Protein AF-0000000070957044 (afdb_homodimer)

Solvent-accessible surface area (backbone atoms only — not comparable to full-atom values): 12808 Å² total; per-residue (Å²): 129,76,76,72,66,84,56,64,72,58,49,48,78,44,54,18,70,78,78,55,39,61,40,76,25,47,36,50,35,36,60,48,97,49,34,91,84,51,71,51,82,47,54,27,35,27,24,72,36,73,90,43,71,50,76,48,40,64,36,75,55,26,31,44,18,72,80,82,55,48,41,30,36,69,46,70,83,35,24,46,80,70,88,42,42,26,34,49,73,58,38,61,75,46,37,86,80,46,58,67,72,54,38,51,53,53,54,57,42,62,61,75,101,130,74,79,70,71,82,56,64,73,58,47,50,77,45,55,19,68,77,79,54,40,60,41,74,26,48,35,48,35,37,60,49,97,49,34,90,85,52,72,51,82,47,55,26,34,27,24,72,36,74,90,43,70,51,75,49,41,65,38,74,56,27,33,45,18,71,80,83,56,49,40,31,35,68,46,70,85,36,23,47,80,69,90,40,41,25,34,50,73,58,39,62,75,45,37,86,81,45,58,68,72,55,37,51,52,53,52,57,44,62,62,76,102

Structure (mmCIF, N/CA/C/O backbone):
data_AF-0000000070957044-model_v1
#
loop_
_entity.id
_entity.type
_entity.pdbx_description
1 polymer 'Cysteine-rich DPF motif domain-containing protein 1'
#
loop_
_atom_site.group_PDB
_atom_site.id
_atom_site.type_symbol
_atom_site.label_atom_id
_atom_site.label_alt_id
_atom_site.label_comp_id
_atom_site.label_asym_id
_atom_site.label_entity_id
_atom_site.label_seq_id
_atom_site.pdbx_PDB_ins_code
_atom_site.Cartn_x
_atom_site.Cartn_y
_atom_site.Cartn_z
_atom_site.occupancy
_atom_site.B_iso_or_equiv
_atom_site.auth_seq_id
_atom_site.auth_comp_id
_atom_site.auth_asym_id
_atom_site.auth_atom_id
_atom_site.pdbx_PDB_model_num
ATOM 1 N N . MET A 1 1 ? 19.547 -25.312 -22.578 1 28.8 1 MET A N 1
ATOM 2 C CA . MET A 1 1 ? 18.469 -24.531 -21.969 1 28.8 1 MET A CA 1
ATOM 3 C C . MET A 1 1 ? 18.375 -23.141 -22.594 1 28.8 1 MET A C 1
ATOM 5 O O . MET A 1 1 ? 19.359 -22.391 -22.594 1 28.8 1 MET A O 1
ATOM 9 N N . GLU A 1 2 ? 17.703 -22.922 -23.656 1 35.41 2 GLU A N 1
ATOM 10 C CA . GLU A 1 2 ? 17.625 -21.672 -24.406 1 35.41 2 GLU A CA 1
ATOM 11 C C . GLU A 1 2 ? 17.422 -20.484 -23.453 1 35.41 2 GLU A C 1
ATOM 13 O O . GLU A 1 2 ? 16.734 -20.594 -22.438 1 35.41 2 GLU A O 1
ATOM 18 N N . PRO A 1 3 ? 18.328 -19.578 -23.266 1 39 3 PRO A N 1
ATOM 19 C CA . PRO A 1 3 ? 18.047 -18.422 -22.406 1 39 3 PRO A CA 1
ATOM 20 C C . PRO A 1 3 ? 16.609 -17.906 -22.562 1 39 3 PRO A C 1
ATOM 22 O O . PRO A 1 3 ? 16.156 -17.703 -23.703 1 39 3 PRO A O 1
ATOM 25 N N . SER A 1 4 ? 15.602 -18.469 -21.875 1 40.47 4 SER A N 1
ATOM 26 C CA . SER A 1 4 ? 14.258 -17.906 -22.047 1 40.47 4 SER A CA 1
ATOM 27 C C . SER A 1 4 ? 14.32 -16.438 -22.422 1 40.47 4 SER A C 1
ATOM 29 O O . SER A 1 4 ? 15.227 -15.719 -22 1 40.47 4 SER A O 1
ATOM 31 N N . THR A 1 5 ? 13.891 -16 -23.609 1 42.88 5 THR A N 1
ATOM 32 C CA . THR A 1 5 ? 13.711 -14.656 -24.141 1 42.88 5 THR A CA 1
ATOM 33 C C . THR A 1 5 ? 13.477 -13.656 -23.016 1 42.88 5 THR A C 1
ATOM 35 O O . THR A 1 5 ? 12.719 -13.93 -22.078 1 42.88 5 THR A O 1
ATOM 38 N N . PRO A 1 6 ? 14.445 -12.812 -22.609 1 46.06 6 PRO A N 1
ATOM 39 C CA . PRO A 1 6 ? 14.062 -11.742 -21.672 1 46.06 6 PRO A CA 1
ATOM 40 C C . PRO A 1 6 ? 12.578 -11.391 -21.766 1 46.06 6 PRO A C 1
ATOM 42 O O . PRO A 1 6 ? 12.055 -11.148 -22.859 1 46.06 6 PRO A O 1
ATOM 45 N N . SER A 1 7 ? 11.648 -12.219 -21.328 1 47.31 7 SER A N 1
ATOM 46 C CA . SER A 1 7 ? 10.211 -12 -21.438 1 47.31 7 SER A CA 1
ATOM 47 C C . SER A 1 7 ? 9.898 -10.523 -21.672 1 47.31 7 SER A C 1
ATOM 49 O O . SER A 1 7 ? 10.742 -9.656 -21.438 1 47.31 7 SER A O 1
ATOM 51 N N . ASP A 1 8 ? 8.508 -10.164 -22.109 1 49.12 8 ASP A N 1
ATOM 52 C CA . ASP A 1 8 ? 7.77 -9.008 -22.609 1 49.12 8 ASP A CA 1
ATOM 53 C C . ASP A 1 8 ? 8.008 -7.777 -21.75 1 49.12 8 ASP A C 1
ATOM 55 O O . ASP A 1 8 ? 7.547 -7.715 -20.609 1 49.12 8 ASP A O 1
ATOM 59 N N . ASP A 1 9 ? 9.227 -7.203 -21.719 1 56.56 9 ASP A N 1
ATOM 60 C CA . ASP A 1 9 ? 9.562 -5.855 -21.281 1 56.56 9 ASP A CA 1
ATOM 61 C C . ASP A 1 9 ? 8.375 -4.91 -21.453 1 56.56 9 ASP A C 1
ATOM 63 O O . ASP A 1 9 ? 8.5 -3.699 -21.266 1 56.56 9 ASP A O 1
ATOM 67 N N . SER A 1 10 ? 7.34 -5.32 -22.172 1 68.44 10 SER A N 1
ATOM 68 C CA . SER A 1 10 ? 6.316 -4.309 -22.422 1 68.44 10 SER A CA 1
ATOM 69 C C . SER A 1 10 ? 5.219 -4.355 -21.359 1 68.44 10 SER A C 1
ATOM 71 O O . SER A 1 10 ? 4.746 -5.43 -21 1 68.44 10 SER A O 1
ATOM 73 N N . GLY A 1 11 ? 5.242 -3.391 -20.406 1 85.94 11 GLY A N 1
ATOM 74 C CA . GLY A 1 11 ? 4.133 -3.213 -19.484 1 85.94 11 GLY A CA 1
ATOM 75 C C . GLY A 1 11 ? 2.832 -3.797 -20 1 85.94 11 GLY A C 1
ATOM 76 O O . GLY A 1 11 ? 2.791 -4.375 -21.078 1 85.94 11 GLY A O 1
ATOM 77 N N . GLY A 1 12 ? 1.968 -4.234 -19.203 1 94.69 12 GLY A N 1
ATOM 78 C CA . GLY A 1 12 ? 0.636 -4.719 -19.531 1 94.69 12 GLY A CA 1
ATOM 79 C C . GLY A 1 12 ? -0.341 -4.594 -18.375 1 94.69 12 GLY A C 1
ATOM 80 O O . GLY A 1 12 ? -0.166 -3.746 -17.5 1 94.69 12 GLY A O 1
ATOM 81 N N . THR A 1 13 ? -1.481 -5.324 -18.625 1 97.44 13 THR A N 1
ATOM 82 C CA . THR A 1 13 ? -2.518 -5.309 -17.594 1 97.44 13 THR A CA 1
ATOM 83 C C . THR A 1 13 ? -2.504 -6.609 -16.797 1 97.44 13 THR A C 1
ATOM 85 O O . THR A 1 13 ? -2.473 -7.699 -17.375 1 97.44 13 THR A O 1
ATOM 88 N N . PHE A 1 14 ? -2.332 -6.5 -15.5 1 97.81 14 PHE A N 1
ATOM 89 C CA . PHE A 1 14 ? -2.463 -7.605 -14.555 1 97.81 14 PHE A CA 1
ATOM 90 C C . PHE A 1 14 ? -3.908 -7.75 -14.094 1 97.81 14 PHE A C 1
ATOM 92 O O . PHE A 1 14 ? -4.52 -6.785 -13.633 1 97.81 14 PHE A O 1
ATOM 99 N N . THR A 1 15 ? -4.492 -8.969 -14.219 1 98.69 15 THR A N 1
ATOM 100 C CA . THR A 1 15 ? -5.836 -9.242 -13.719 1 98.69 15 THR A CA 1
ATOM 101 C C . THR A 1 15 ? -5.867 -10.539 -12.922 1 98.69 15 THR A C 1
ATOM 103 O O . THR A 1 15 ? -5.527 -11.609 -13.445 1 98.69 15 THR A O 1
ATOM 106 N N . CYS A 1 16 ? -6.238 -10.461 -11.703 1 98.75 16 CYS A N 1
ATOM 107 C CA . CYS A 1 16 ? -6.34 -11.641 -10.852 1 98.75 16 CYS A CA 1
ATOM 108 C C . CYS A 1 16 ? -7.523 -12.508 -11.258 1 98.75 16 CYS A C 1
ATOM 110 O O . CYS A 1 16 ? -8.656 -12.031 -11.328 1 98.75 16 CYS A O 1
ATOM 112 N N . TYR A 1 17 ? -7.273 -13.711 -11.359 1 98.5 17 TYR A N 1
ATOM 113 C CA . TYR A 1 17 ? -8.289 -14.664 -11.797 1 98.5 17 TYR A CA 1
ATOM 114 C C . TYR A 1 17 ? -9.367 -14.844 -10.734 1 98.5 17 TYR A C 1
ATOM 116 O O . TYR A 1 17 ? -10.531 -15.062 -11.062 1 98.5 17 TYR A O 1
ATOM 124 N N . ARG A 1 18 ? -9.047 -14.672 -9.523 1 97.12 18 ARG A N 1
ATOM 125 C CA . ARG A 1 18 ? -9.969 -15.008 -8.438 1 97.12 18 ARG A CA 1
ATOM 126 C C . ARG A 1 18 ? -10.812 -13.805 -8.047 1 97.12 18 ARG A C 1
ATOM 128 O O . ARG A 1 18 ? -12.047 -13.891 -8.008 1 97.12 18 ARG A O 1
ATOM 135 N N . CYS A 1 19 ? -10.211 -12.719 -7.82 1 97.5 19 CYS A N 1
ATOM 136 C CA . CYS A 1 19 ? -10.977 -11.609 -7.27 1 97.5 19 CYS A CA 1
ATOM 137 C C . CYS A 1 19 ? -11.273 -10.57 -8.336 1 97.5 19 CYS A C 1
ATOM 139 O O . CYS A 1 19 ? -12.117 -9.688 -8.141 1 97.5 19 CYS A O 1
ATOM 141 N N . GLY A 1 20 ? -10.461 -10.57 -9.383 1 98 20 GLY A N 1
ATOM 142 C CA . GLY A 1 20 ? -10.727 -9.656 -10.484 1 98 20 GLY A CA 1
ATOM 143 C C . GLY A 1 20 ? -9.938 -8.367 -10.398 1 98 20 GLY A C 1
ATOM 144 O O . GLY A 1 20 ? -10.102 -7.469 -11.227 1 98 20 GLY A O 1
ATOM 145 N N . LEU A 1 21 ? -9.102 -8.156 -9.438 1 97.62 21 LEU A N 1
ATOM 146 C CA . LEU A 1 21 ? -8.242 -6.98 -9.375 1 97.62 21 LEU A CA 1
ATOM 147 C C . LEU A 1 21 ? -7.488 -6.789 -10.688 1 97.62 21 LEU A C 1
ATOM 149 O O . LEU A 1 21 ? -6.875 -7.727 -11.195 1 97.62 21 LEU A O 1
ATOM 153 N N . SER A 1 22 ? -7.547 -5.637 -11.219 1 97.25 22 SER A N 1
ATOM 154 C CA . SER A 1 22 ? -6.91 -5.336 -12.5 1 97.25 22 SER A CA 1
ATOM 155 C C . SER A 1 22 ? -6.086 -4.055 -12.414 1 97.25 22 SER A C 1
ATOM 157 O O . SER A 1 22 ? -6.613 -2.99 -12.094 1 97.25 22 SER A O 1
ATOM 159 N N . GLU A 1 23 ? -4.82 -4.137 -12.711 1 96.5 23 GLU A N 1
ATOM 160 C CA . GLU A 1 23 ? -3.896 -3.008 -12.633 1 96.5 23 GLU A CA 1
ATOM 161 C C . GLU A 1 23 ? -2.824 -3.098 -13.711 1 96.5 23 GLU A C 1
ATOM 163 O O . GLU A 1 23 ? -2.543 -4.18 -14.227 1 96.5 23 GLU A O 1
ATOM 168 N N . HIS A 1 24 ? -2.293 -1.93 -14.086 1 95.56 24 HIS A N 1
ATOM 169 C CA . HIS A 1 24 ? -1.148 -1.907 -14.992 1 95.56 24 HIS A CA 1
ATOM 170 C C . HIS A 1 24 ? 0.101 -2.455 -14.312 1 95.56 24 HIS A C 1
ATOM 172 O O . HIS A 1 24 ? 0.371 -2.137 -13.148 1 95.56 24 HIS A O 1
ATOM 178 N N . TYR A 1 25 ? 0.848 -3.266 -14.984 1 96.06 25 TYR A N 1
ATOM 179 C CA . TYR A 1 25 ? 2.178 -3.643 -14.516 1 96.06 25 TYR A CA 1
ATOM 180 C C . TYR A 1 25 ? 3.25 -3.152 -15.484 1 96.06 25 TYR A C 1
ATOM 182 O O . TYR A 1 25 ? 2.988 -2.977 -16.672 1 96.06 25 TYR A O 1
ATOM 190 N N . ASP A 1 26 ? 4.414 -2.904 -14.984 1 93.5 26 ASP A N 1
ATOM 191 C CA . ASP A 1 26 ? 5.527 -2.404 -15.781 1 93.5 26 ASP A CA 1
ATOM 192 C C . ASP A 1 26 ? 6.289 -3.553 -16.438 1 93.5 26 ASP A C 1
ATOM 194 O O . ASP A 1 26 ? 6.699 -3.449 -17.594 1 93.5 26 ASP A O 1
ATOM 198 N N . PHE A 1 27 ? 6.469 -4.629 -15.641 1 92.25 27 PHE A N 1
ATOM 19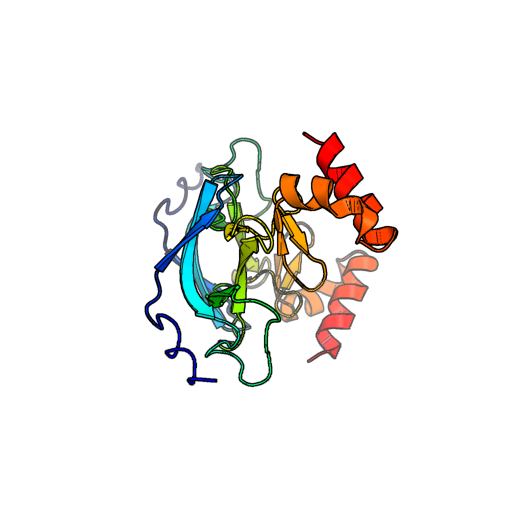9 C CA . PHE A 1 27 ? 7.336 -5.719 -16.078 1 92.25 27 PHE A CA 1
ATOM 200 C C . PHE A 1 27 ? 6.855 -7.051 -15.523 1 92.25 27 PHE A C 1
ATOM 202 O O . PHE A 1 27 ? 6.344 -7.117 -14.406 1 92.25 27 PHE A O 1
ATOM 209 N N . LYS A 1 28 ? 7.027 -8.047 -16.359 1 94.5 28 LYS A N 1
ATOM 210 C CA . LYS A 1 28 ? 6.797 -9.414 -15.898 1 94.5 28 LYS A CA 1
ATOM 211 C C . LYS A 1 28 ? 8.078 -10.234 -15.953 1 94.5 28 LYS A C 1
ATOM 213 O O . LYS A 1 28 ? 8.641 -10.445 -17.031 1 94.5 28 LYS A O 1
ATOM 218 N N . GLY A 1 29 ? 8.57 -10.672 -14.836 1 92.44 29 GLY A N 1
ATOM 219 C CA . GLY A 1 29 ? 9.805 -11.438 -14.812 1 92.44 29 GLY A CA 1
ATOM 220 C C . GLY A 1 29 ? 10.336 -11.68 -13.414 1 92.44 29 GLY A C 1
ATOM 221 O O . GLY A 1 29 ? 9.656 -11.383 -12.43 1 92.44 29 GLY A O 1
ATOM 222 N N . LYS A 1 30 ? 11.5 -12.289 -13.359 1 90.88 30 LYS A N 1
ATOM 223 C CA . LYS A 1 30 ? 12.133 -12.633 -12.086 1 90.88 30 LYS A CA 1
ATOM 224 C C . LYS A 1 30 ? 13.008 -11.492 -11.578 1 90.88 30 LYS A C 1
ATOM 226 O O . LYS A 1 30 ? 13.281 -11.391 -10.383 1 90.88 30 LYS A O 1
ATOM 231 N N . LYS A 1 31 ? 13.414 -10.781 -12.5 1 85.81 31 LYS A N 1
ATOM 232 C CA . LYS A 1 31 ? 14.234 -9.625 -12.172 1 85.81 31 LYS A CA 1
ATOM 233 C C . LYS A 1 31 ? 13.531 -8.32 -12.531 1 85.81 31 LYS A C 1
ATOM 235 O O . LYS A 1 31 ? 12.789 -8.258 -13.516 1 85.81 31 LYS A O 1
ATOM 240 N N . THR A 1 32 ? 13.672 -7.332 -11.617 1 81.38 32 THR A N 1
ATOM 241 C CA . THR A 1 32 ? 13.031 -6.047 -11.883 1 81.38 32 THR A CA 1
ATOM 242 C C . THR A 1 32 ? 14.055 -5.031 -12.383 1 81.38 32 THR A C 1
ATOM 244 O O . THR A 1 32 ? 15.219 -5.074 -11.992 1 81.38 32 THR A O 1
ATOM 247 N N . PRO A 1 33 ? 13.594 -4.242 -13.336 1 80.56 33 PRO A N 1
ATOM 248 C CA . PRO A 1 33 ? 14.477 -3.158 -13.773 1 80.56 33 PRO A CA 1
ATOM 249 C C . PRO A 1 33 ? 14.781 -2.162 -12.648 1 80.56 33 PRO A C 1
ATOM 251 O O . PRO A 1 33 ? 15.719 -1.367 -12.766 1 80.56 33 PRO A O 1
ATOM 254 N N . TYR A 1 34 ? 14.07 -2.244 -11.562 1 81.94 34 TYR A N 1
ATOM 255 C CA . TYR A 1 34 ? 14.172 -1.224 -10.523 1 81.94 34 TYR A CA 1
ATOM 256 C C . TYR A 1 34 ? 15.188 -1.621 -9.461 1 81.94 34 TYR A C 1
ATOM 258 O O . TYR A 1 34 ? 15.656 -0.777 -8.695 1 81.94 34 TYR A O 1
ATOM 266 N N . SER A 1 35 ? 15.414 -2.941 -9.43 1 77.12 35 SER A N 1
ATOM 267 C CA . SER A 1 35 ? 16.375 -3.422 -8.445 1 77.12 35 SER A CA 1
ATOM 268 C C . SER A 1 35 ? 17.266 -4.516 -9.031 1 77.12 35 SER A C 1
ATOM 270 O O . SER A 1 35 ? 16.766 -5.543 -9.5 1 77.12 35 SER A O 1
ATOM 272 N N . ARG A 1 36 ? 18.469 -4.371 -9.031 1 74.88 36 ARG A N 1
ATOM 273 C CA . ARG A 1 36 ? 19.422 -5.32 -9.609 1 74.88 36 ARG A CA 1
ATOM 274 C C . ARG A 1 36 ? 19.656 -6.492 -8.664 1 74.88 36 ARG A C 1
ATOM 276 O O . ARG A 1 36 ? 20.078 -7.57 -9.102 1 74.88 36 ARG A O 1
ATOM 283 N N . TRP A 1 37 ? 19.359 -6.242 -7.406 1 79.81 37 TRP A N 1
ATOM 284 C CA . TRP A 1 37 ? 19.781 -7.23 -6.418 1 79.81 37 TRP A CA 1
ATOM 285 C C . TRP A 1 37 ? 18.641 -8.203 -6.102 1 79.81 37 TRP A C 1
ATOM 287 O O . TRP A 1 37 ? 18.875 -9.242 -5.473 1 79.81 37 TRP A O 1
ATOM 297 N N . ILE A 1 38 ? 17.453 -7.875 -6.523 1 81.44 38 ILE A N 1
ATOM 298 C CA . ILE A 1 38 ? 16.312 -8.695 -6.152 1 81.44 38 ILE A CA 1
ATOM 299 C C . ILE A 1 38 ? 15.969 -9.641 -7.301 1 81.44 38 ILE A C 1
ATOM 301 O O . ILE A 1 38 ? 15.852 -9.219 -8.453 1 81.44 38 ILE A O 1
ATOM 305 N N . GLU A 1 39 ? 15.867 -10.977 -6.906 1 87.31 39 GLU A N 1
ATOM 306 C CA . GLU A 1 39 ? 15.414 -11.992 -7.848 1 87.31 39 GLU A CA 1
ATOM 307 C C . GLU A 1 39 ? 14.281 -12.828 -7.254 1 87.31 39 GLU A C 1
ATOM 309 O O . GLU A 1 39 ? 14.414 -13.367 -6.148 1 87.31 39 GLU A O 1
ATOM 314 N N . LEU A 1 40 ? 13.211 -12.867 -8.008 1 87.5 40 LEU A N 1
ATOM 315 C CA . LEU A 1 40 ? 12.062 -13.656 -7.562 1 87.5 40 LEU A CA 1
ATOM 316 C C . LEU A 1 40 ? 12.219 -15.117 -7.969 1 87.5 40 LEU A C 1
ATOM 318 O O . LEU A 1 40 ? 12.922 -15.43 -8.93 1 87.5 40 LEU A O 1
ATOM 322 N N . ASN A 1 41 ? 11.531 -16.031 -7.211 1 92.12 41 ASN A N 1
ATOM 323 C CA . ASN A 1 41 ? 11.539 -17.453 -7.516 1 92.12 41 ASN A CA 1
ATOM 324 C C . ASN A 1 41 ? 10.648 -17.781 -8.711 1 92.12 41 ASN A C 1
ATOM 326 O O . ASN A 1 41 ? 10.773 -18.859 -9.312 1 92.12 41 ASN A O 1
ATOM 330 N N . GLU A 1 42 ? 9.758 -17 -9 1 92.88 42 GLU A N 1
ATOM 331 C CA . GLU A 1 42 ? 8.844 -17.109 -10.125 1 92.88 42 GLU A CA 1
ATOM 332 C C . GLU A 1 42 ? 8.648 -15.766 -10.812 1 92.88 42 GLU A C 1
ATOM 334 O O . GLU A 1 42 ? 9.023 -14.727 -10.266 1 92.88 42 GLU A O 1
ATOM 339 N N . ASP A 1 43 ? 8.156 -15.859 -12.016 1 93.44 43 ASP A N 1
ATOM 340 C CA . ASP A 1 43 ? 7.844 -14.602 -12.68 1 93.44 43 ASP A CA 1
ATOM 341 C C . ASP A 1 43 ? 6.77 -13.828 -11.922 1 93.44 43 ASP A C 1
ATOM 343 O O . ASP A 1 43 ? 5.727 -14.383 -11.57 1 93.44 43 ASP A O 1
ATOM 347 N N . GLY A 1 44 ? 7.09 -12.57 -11.641 1 96.25 44 GLY A N 1
ATOM 348 C CA . GLY A 1 44 ? 6.141 -11.688 -10.984 1 96.25 44 GLY A CA 1
ATOM 349 C C . GLY A 1 44 ? 5.66 -10.562 -11.883 1 96.25 44 GLY A C 1
ATOM 350 O O . GLY A 1 44 ? 6.316 -10.227 -12.875 1 96.25 44 GLY A O 1
ATOM 351 N N . TYR A 1 45 ? 4.488 -10.148 -11.609 1 96.56 45 TYR A N 1
ATOM 352 C CA . TYR A 1 45 ? 3.988 -8.906 -12.203 1 96.56 45 TYR A CA 1
ATOM 353 C C . TYR A 1 45 ? 4.375 -7.703 -11.352 1 96.56 45 TYR A C 1
ATOM 355 O O . TYR A 1 45 ? 3.855 -7.523 -10.25 1 96.56 45 TYR A O 1
ATOM 363 N N . ILE A 1 46 ? 5.215 -6.84 -11.969 1 95 46 ILE A N 1
ATOM 364 C CA . ILE A 1 46 ? 5.902 -5.832 -11.164 1 95 46 ILE A CA 1
ATOM 365 C C . ILE A 1 46 ? 5.531 -4.438 -11.656 1 95 46 ILE A C 1
ATOM 367 O O . ILE A 1 46 ? 5.43 -4.203 -12.867 1 95 46 ILE A O 1
ATOM 371 N N . MET A 1 47 ? 5.316 -3.588 -10.68 1 94.06 47 MET A N 1
ATOM 372 C CA . MET A 1 47 ? 5.09 -2.18 -10.992 1 94.06 47 MET A CA 1
ATOM 373 C C . MET A 1 47 ? 5.934 -1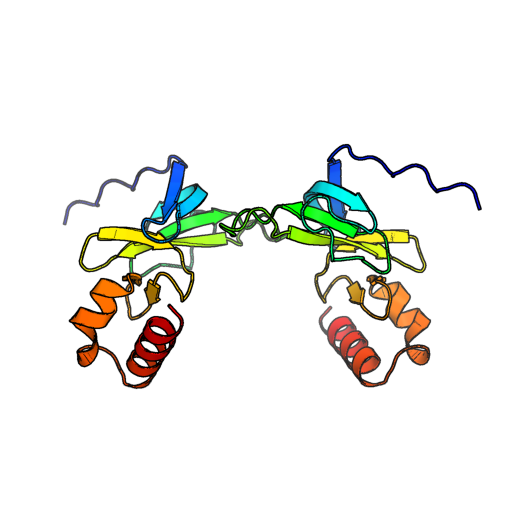.282 -10.086 1 94.06 47 MET A C 1
ATOM 375 O O . MET A 1 47 ? 6.238 -1.648 -8.953 1 94.06 47 MET A O 1
ATOM 379 N N . GLN A 1 48 ? 6.25 -0.178 -10.641 1 92.75 48 GLN A N 1
ATOM 380 C CA . GLN A 1 48 ? 6.906 0.805 -9.789 1 92.75 48 GLN A CA 1
ATOM 381 C C . GLN A 1 48 ? 5.98 1.266 -8.664 1 92.75 48 GLN A C 1
ATOM 383 O O . GLN A 1 48 ? 4.789 1.491 -8.891 1 92.75 48 GLN A O 1
ATOM 388 N N . ASP A 1 49 ? 6.527 1.398 -7.5 1 93.88 49 ASP A N 1
ATOM 389 C CA . ASP A 1 49 ? 5.719 1.832 -6.367 1 93.88 49 ASP A CA 1
ATOM 390 C C . ASP A 1 49 ? 5.383 3.318 -6.469 1 93.88 49 ASP A C 1
ATOM 392 O O . ASP A 1 49 ? 6.258 4.172 -6.289 1 93.88 49 ASP A O 1
ATOM 396 N N . PRO A 1 50 ? 4.164 3.703 -6.688 1 92.81 50 PRO A N 1
ATOM 397 C CA . PRO A 1 50 ? 3.793 5.113 -6.84 1 92.81 50 PRO A CA 1
ATOM 398 C C . PRO A 1 50 ? 3.828 5.875 -5.516 1 92.81 50 PRO A C 1
ATOM 400 O O . PRO A 1 50 ? 3.73 7.105 -5.508 1 92.81 50 PRO A O 1
ATOM 403 N N . PHE A 1 51 ? 4.016 5.164 -4.355 1 94.56 51 PHE A N 1
ATOM 404 C CA . PHE A 1 51 ? 3.936 5.805 -3.051 1 94.56 51 PHE A CA 1
ATOM 405 C C . PHE A 1 51 ? 5.316 5.898 -2.408 1 94.56 51 PHE A C 1
ATOM 407 O O . PHE A 1 51 ? 5.43 5.98 -1.184 1 94.56 51 PHE A O 1
ATOM 414 N N . SER A 1 52 ? 6.32 5.652 -3.26 1 93.69 52 SER A N 1
ATOM 415 C CA . SER A 1 52 ? 7.695 5.73 -2.77 1 93.69 52 SER A CA 1
ATOM 416 C C . SER A 1 52 ? 8.461 6.852 -3.461 1 93.69 52 SER A C 1
ATOM 418 O O . SER A 1 52 ? 8.242 7.125 -4.641 1 93.69 52 SER A O 1
ATOM 420 N N . THR A 1 53 ? 9.273 7.477 -2.756 1 93.81 53 THR A N 1
ATOM 421 C CA . THR A 1 53 ? 10.156 8.477 -3.352 1 93.81 53 THR A CA 1
ATOM 422 C C . THR A 1 53 ? 11.383 7.816 -3.969 1 93.81 53 THR A C 1
ATOM 424 O O . THR A 1 53 ? 12.109 8.445 -4.75 1 93.81 53 THR A O 1
ATOM 427 N N . ASN A 1 54 ? 11.648 6.574 -3.434 1 91.88 54 ASN A N 1
ATOM 428 C CA . ASN A 1 54 ? 12.727 5.797 -4.039 1 91.88 54 ASN A CA 1
ATOM 429 C C . ASN A 1 54 ? 12.266 5.102 -5.316 1 91.88 54 ASN A C 1
ATOM 431 O O . ASN A 1 54 ? 11.469 4.164 -5.266 1 91.88 54 ASN A O 1
ATOM 435 N N . ARG A 1 55 ? 12.688 5.543 -6.34 1 87.19 55 ARG A N 1
ATOM 436 C CA . ARG A 1 55 ? 12.258 5.066 -7.652 1 87.19 55 ARG A CA 1
ATOM 437 C C . ARG A 1 55 ? 12.648 3.607 -7.859 1 87.19 55 ARG A C 1
ATOM 439 O O . ARG A 1 55 ? 12.164 2.955 -8.789 1 87.19 55 ARG A O 1
ATOM 446 N N . ASN A 1 56 ? 13.477 3.066 -7.016 1 88.12 56 ASN A N 1
ATOM 447 C CA . ASN A 1 56 ? 13.891 1.672 -7.133 1 88.12 56 ASN A CA 1
ATOM 448 C C . ASN A 1 56 ? 12.914 0.739 -6.422 1 88.12 56 ASN A C 1
ATOM 450 O O . ASN A 1 56 ? 13.008 -0.483 -6.547 1 88.12 56 ASN A O 1
ATOM 454 N N . ASP A 1 57 ? 12.016 1.417 -5.73 1 91.75 57 ASP A N 1
ATOM 455 C CA . ASP A 1 57 ? 11.016 0.608 -5.043 1 91.75 57 ASP A CA 1
ATOM 456 C C . ASP A 1 57 ? 9.945 0.118 -6.016 1 91.75 57 ASP A C 1
ATOM 458 O O . ASP A 1 57 ? 9.539 0.849 -6.922 1 91.75 57 ASP A O 1
ATOM 462 N N . PHE A 1 58 ? 9.531 -1.132 -5.781 1 92.62 58 PHE A N 1
ATOM 463 C CA . PHE A 1 58 ? 8.547 -1.728 -6.676 1 92.62 58 PHE A CA 1
ATOM 464 C C . PHE A 1 58 ? 7.488 -2.486 -5.891 1 92.62 58 PHE A C 1
ATOM 466 O O . PHE A 1 58 ? 7.66 -2.752 -4.699 1 92.62 58 PHE A O 1
ATOM 473 N N . LEU A 1 59 ? 6.352 -2.715 -6.609 1 94 59 LEU A N 1
ATOM 474 C CA . LEU A 1 59 ? 5.277 -3.537 -6.062 1 94 59 LEU A CA 1
ATOM 475 C C . LEU A 1 59 ? 5.137 -4.836 -6.848 1 94 59 LEU A C 1
ATOM 477 O O . LEU A 1 59 ? 5.246 -4.844 -8.078 1 94 59 LEU A O 1
ATOM 481 N N . LEU A 1 60 ? 5.043 -5.867 -6.109 1 95.44 60 LEU A N 1
ATOM 482 C CA . LEU A 1 60 ? 4.66 -7.141 -6.715 1 95.44 60 LEU A CA 1
ATOM 483 C C . LEU A 1 60 ? 3.145 -7.316 -6.695 1 95.44 60 LEU A C 1
ATOM 485 O O . LEU A 1 60 ? 2.553 -7.523 -5.633 1 95.44 60 LEU A O 1
ATOM 489 N N . LEU A 1 61 ? 2.484 -7.262 -7.828 1 97.31 61 LEU A N 1
ATOM 490 C CA . LEU A 1 61 ? 1.029 -7.348 -7.914 1 97.31 61 LEU A CA 1
ATOM 491 C C . LEU A 1 61 ? 0.56 -8.789 -7.738 1 97.31 61 LEU A C 1
ATOM 493 O O . LEU A 1 61 ? -0.518 -9.031 -7.191 1 97.31 61 LEU A O 1
ATOM 497 N N . GLY A 1 62 ? 1.262 -9.641 -8.203 1 98.06 62 GLY A N 1
ATOM 498 C CA . GLY A 1 62 ? 0.943 -11.055 -8.18 1 98.06 62 GLY A CA 1
ATOM 499 C C . GLY A 1 62 ? 1.828 -11.883 -9.094 1 98.06 62 GLY A C 1
ATOM 500 O O . GLY A 1 62 ? 2.906 -11.438 -9.492 1 98.06 62 GLY A O 1
ATOM 501 N N . SER A 1 63 ? 1.438 -13.102 -9.312 1 98.06 63 SER A N 1
ATOM 502 C CA . SER A 1 63 ? 2.125 -14.078 -10.156 1 98.06 63 SER A CA 1
ATOM 503 C C . SER A 1 63 ? 1.155 -15.117 -10.695 1 98.06 63 SER A C 1
ATOM 505 O O . SER A 1 63 ? -0.048 -15.055 -10.438 1 98.06 63 SER A O 1
ATOM 507 N N . ASP A 1 64 ? 1.793 -15.953 -11.516 1 98.31 64 ASP A N 1
ATOM 508 C CA . ASP A 1 64 ? 0.979 -17.078 -11.961 1 98.31 64 ASP A CA 1
ATOM 509 C C . ASP A 1 64 ? 1.061 -18.234 -10.969 1 98.31 64 ASP A C 1
ATOM 511 O O . ASP A 1 64 ? 2.131 -18.531 -10.43 1 98.31 64 ASP A O 1
ATOM 515 N N . CYS A 1 65 ? -0.087 -18.859 -10.695 1 98.69 65 CYS A N 1
ATOM 516 C CA . CYS A 1 65 ? -0.131 -20.047 -9.828 1 98.69 65 CYS A CA 1
ATOM 517 C C . CYS A 1 65 ? 0.833 -21.109 -10.32 1 98.69 65 CYS A C 1
ATOM 519 O O . CYS A 1 65 ? 0.887 -21.406 -11.516 1 98.69 65 CYS A O 1
ATOM 521 N N . SER A 1 66 ? 1.462 -21.734 -9.375 1 97.75 66 SER A N 1
ATOM 522 C CA . SER A 1 66 ? 2.498 -22.703 -9.727 1 97.75 66 SER A CA 1
ATOM 523 C C . SER A 1 66 ? 1.891 -24 -10.266 1 97.75 66 SER A C 1
ATOM 525 O O . SER A 1 66 ? 2.59 -24.812 -10.867 1 97.75 66 SER A O 1
ATOM 527 N N . VAL A 1 67 ? 0.679 -24.188 -10.078 1 97.88 67 VAL A N 1
ATOM 528 C CA . VAL A 1 67 ? 0.037 -25.453 -10.453 1 97.88 67 VAL A CA 1
ATOM 529 C C . VAL A 1 67 ? -0.822 -25.234 -11.695 1 97.88 67 VAL A C 1
ATOM 531 O O . VAL A 1 67 ? -0.563 -25.844 -12.75 1 97.88 67 VAL A O 1
ATOM 534 N N . CYS A 1 68 ? -1.739 -24.312 -11.664 1 98.56 68 CYS A N 1
ATOM 535 C CA . CYS A 1 68 ? -2.701 -24.188 -12.75 1 98.56 68 CYS A CA 1
ATOM 536 C C . CYS A 1 68 ? -2.307 -23.062 -13.703 1 98.56 68 CYS A C 1
ATOM 538 O O . CYS A 1 68 ? -2.934 -22.875 -14.742 1 98.56 68 CYS A O 1
ATOM 540 N N . GLU A 1 69 ? -1.404 -22.141 -13.266 1 98.38 69 GLU A N 1
ATOM 541 C CA . GLU A 1 69 ? -0.784 -21.109 -14.094 1 98.38 69 GLU A CA 1
ATOM 542 C C . GLU A 1 69 ? -1.725 -19.922 -14.289 1 98.38 69 GLU A C 1
ATOM 544 O O . GLU A 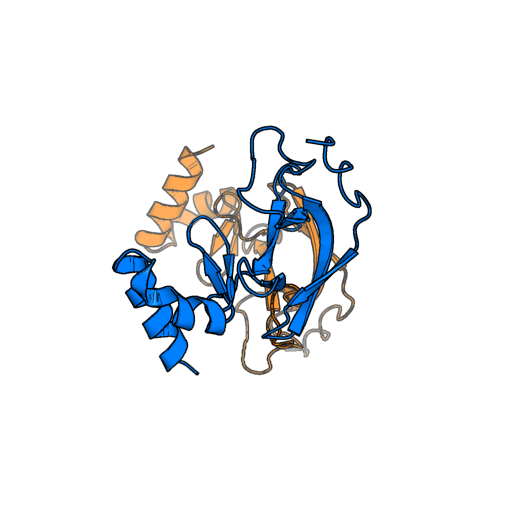1 69 ? -1.451 -19.031 -15.102 1 98.38 69 GLU A O 1
ATOM 549 N N . LYS A 1 70 ? -2.816 -19.906 -13.539 1 98.56 70 LYS A N 1
ATOM 550 C CA . LYS A 1 70 ? -3.689 -18.75 -13.586 1 98.56 70 LYS A CA 1
ATOM 551 C C . LYS A 1 70 ? -3.059 -17.562 -12.859 1 98.56 70 LYS A C 1
ATOM 553 O O . LYS A 1 70 ? -2.377 -17.734 -11.852 1 98.56 70 LYS A O 1
ATOM 558 N N . THR A 1 71 ? -3.332 -16.375 -13.414 1 98.69 71 THR A N 1
ATOM 559 C CA . THR A 1 71 ? -2.826 -15.148 -12.812 1 98.69 71 THR A CA 1
ATOM 560 C C . THR A 1 71 ? -3.555 -14.852 -11.5 1 98.69 71 THR A C 1
ATOM 562 O O . THR A 1 71 ? -4.785 -14.773 -11.477 1 98.69 71 THR A O 1
ATOM 565 N N . ILE A 1 72 ? -2.799 -14.672 -10.375 1 98.69 72 ILE A N 1
ATOM 566 C CA . ILE A 1 72 ? -3.424 -14.469 -9.07 1 98.69 72 ILE A CA 1
ATOM 567 C C . ILE A 1 72 ? -2.682 -13.375 -8.305 1 98.69 72 ILE A C 1
ATOM 569 O O . ILE A 1 72 ? -1.454 -13.273 -8.391 1 98.69 72 ILE A O 1
ATOM 573 N N . CYS A 1 73 ? -3.441 -12.547 -7.578 1 98.62 73 CYS A N 1
ATOM 574 C CA . CYS A 1 73 ? -2.842 -11.445 -6.84 1 98.62 73 CYS A CA 1
ATOM 575 C C . CYS A 1 73 ? -2.305 -11.914 -5.492 1 98.62 73 CYS A C 1
ATOM 577 O O . CYS A 1 73 ? -2.391 -13.102 -5.164 1 98.62 73 CYS A O 1
ATOM 579 N N . GLN A 1 74 ? -1.793 -10.914 -4.703 1 96.94 74 GLN A N 1
ATOM 580 C CA . GLN A 1 74 ? -1.101 -11.234 -3.457 1 96.94 74 GLN A CA 1
ATOM 581 C C . GLN A 1 74 ? -2.08 -11.328 -2.291 1 96.94 74 GLN A C 1
ATOM 583 O O . GLN A 1 74 ? -1.683 -11.625 -1.161 1 96.94 74 GLN A O 1
ATOM 588 N N . SER A 1 75 ? -3.332 -11.094 -2.514 1 96.19 75 SER A N 1
ATOM 589 C CA . SER A 1 75 ? -4.297 -11.109 -1.417 1 96.19 75 SER A CA 1
ATOM 590 C C . SER A 1 75 ? -4.383 -12.484 -0.772 1 96.19 75 SER A C 1
ATOM 592 O O . SER A 1 75 ? -4.453 -13.5 -1.47 1 96.19 75 SER A O 1
ATOM 594 N N . PRO A 1 76 ? -4.453 -12.516 0.576 1 95.06 76 PRO A N 1
ATOM 595 C CA . PRO A 1 76 ? -4.559 -13.82 1.245 1 95.06 76 PRO A CA 1
ATOM 596 C C . PRO A 1 76 ? -5.852 -14.555 0.899 1 95.06 76 PRO A C 1
ATOM 598 O O . PRO A 1 76 ? -5.945 -15.766 1.102 1 95.06 76 PRO A O 1
ATOM 601 N N . ASN A 1 77 ? -6.77 -13.781 0.374 1 94.56 77 ASN A N 1
ATOM 602 C CA . ASN A 1 77 ? -8.023 -14.398 -0.039 1 94.56 77 ASN A CA 1
ATOM 603 C C . ASN A 1 77 ? -7.902 -15.039 -1.42 1 94.56 77 ASN A C 1
ATOM 605 O O . ASN A 1 77 ? -8.805 -15.758 -1.854 1 94.56 77 ASN A O 1
ATOM 609 N N . CYS A 1 78 ? -6.758 -14.789 -2.062 1 97.56 78 CYS A N 1
ATOM 610 C CA . CYS A 1 78 ? -6.617 -15.289 -3.426 1 97.56 78 CYS A CA 1
ATOM 611 C C . CYS A 1 78 ? -5.465 -16.281 -3.525 1 97.56 78 CYS A C 1
ATOM 613 O O . CYS A 1 78 ? -5.508 -17.219 -4.336 1 97.56 78 CYS A O 1
ATOM 615 N N . SER A 1 79 ? -4.434 -16.047 -2.697 1 97.75 79 SER A N 1
ATOM 616 C CA . SER A 1 79 ? -3.236 -16.844 -2.957 1 97.75 79 SER A CA 1
ATOM 617 C C . SER A 1 79 ? -2.43 -17.062 -1.682 1 97.75 79 SER A C 1
ATOM 619 O O . SER A 1 79 ? -2.668 -16.406 -0.67 1 97.75 79 SER A O 1
ATOM 621 N N . VAL A 1 80 ? -1.55 -18.094 -1.796 1 96.94 80 VAL A N 1
ATOM 622 C CA . VAL A 1 80 ? -0.594 -18.391 -0.735 1 96.94 80 VAL A CA 1
ATOM 623 C C . VAL A 1 80 ? 0.8 -18.562 -1.33 1 96.94 80 VAL A C 1
ATOM 625 O O . VAL A 1 80 ? 0.957 -19.188 -2.385 1 96.94 80 VAL A O 1
ATOM 628 N N . TYR A 1 81 ? 1.723 -17.938 -0.621 1 96.56 81 TYR A N 1
ATOM 629 C CA . TYR A 1 81 ? 3.09 -18.047 -1.117 1 96.56 81 TYR A CA 1
ATOM 630 C C . TYR A 1 81 ? 3.879 -19.078 -0.311 1 96.56 81 TYR A C 1
ATOM 632 O O . TYR A 1 81 ? 3.924 -19 0.919 1 96.56 81 TYR A O 1
ATOM 640 N N . TYR A 1 82 ? 4.504 -20.078 -0.941 1 96.31 82 TYR A N 1
ATOM 641 C CA . TYR A 1 82 ? 5.508 -21 -0.417 1 96.31 82 TYR A CA 1
ATOM 642 C C . TYR A 1 82 ? 6.484 -21.422 -1.508 1 96.31 82 TYR A C 1
ATOM 644 O O . TYR A 1 82 ? 6.234 -22.375 -2.244 1 96.31 82 TYR A O 1
ATOM 652 N N . MET A 1 83 ? 7.656 -20.734 -1.555 1 93.06 83 MET A N 1
ATOM 653 C CA . MET A 1 83 ? 8.664 -20.875 -2.6 1 93.06 83 MET A CA 1
ATOM 654 C C . MET A 1 83 ? 8.148 -20.344 -3.932 1 93.06 83 MET A C 1
ATOM 656 O O . MET A 1 83 ? 8.891 -19.703 -4.68 1 93.06 83 MET A O 1
ATOM 660 N N . LYS A 1 84 ? 6.859 -20.625 -4.113 1 95.94 84 LYS A N 1
ATOM 661 C CA . LYS A 1 84 ? 6.086 -20.141 -5.25 1 95.94 84 LYS A CA 1
ATOM 662 C C . LYS A 1 84 ? 4.676 -19.734 -4.828 1 95.94 84 LYS A C 1
ATOM 664 O O . LYS A 1 84 ? 4.277 -19.969 -3.684 1 95.94 84 LYS A O 1
ATOM 669 N N . ARG A 1 85 ? 4.039 -19.109 -5.781 1 97.56 85 ARG A N 1
ATOM 670 C CA . ARG A 1 85 ? 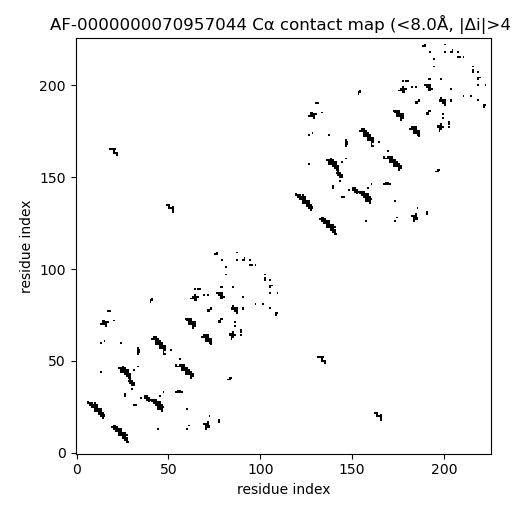2.678 -18.703 -5.461 1 97.56 85 ARG A CA 1
ATOM 671 C C . ARG A 1 85 ? 1.661 -19.734 -5.938 1 97.56 85 ARG A C 1
ATOM 673 O O . ARG A 1 85 ? 1.795 -20.281 -7.031 1 97.56 85 ARG A O 1
ATOM 680 N N . PHE A 1 86 ? 0.671 -20 -5.051 1 98 86 PHE A N 1
ATOM 681 C CA . PHE A 1 86 ? -0.428 -20.906 -5.344 1 98 86 PHE A CA 1
ATOM 682 C C . PHE A 1 86 ? -1.771 -20.219 -5.145 1 98 86 PHE A C 1
ATOM 684 O O . PHE A 1 86 ? -1.966 -19.5 -4.164 1 98 86 PHE A O 1
ATOM 691 N N . CYS A 1 87 ? -2.67 -20.406 -6.031 1 98.31 87 CYS A N 1
ATOM 692 C CA . CYS A 1 87 ? -4.027 -19.953 -5.73 1 98.31 87 CYS A CA 1
ATOM 693 C C . CYS A 1 87 ? -4.637 -20.797 -4.609 1 98.31 87 CYS A C 1
ATOM 695 O O . CYS A 1 87 ? -4.188 -21.906 -4.344 1 98.31 87 CYS A O 1
ATOM 697 N N . LEU A 1 88 ? -5.66 -20.266 -4.035 1 97.06 88 LEU A N 1
ATOM 698 C CA . LEU A 1 88 ? -6.191 -20.922 -2.842 1 97.06 88 LEU A CA 1
ATOM 699 C C . LEU A 1 88 ? -6.699 -22.328 -3.162 1 97.06 88 LEU A C 1
ATOM 701 O O . LEU A 1 88 ? -6.395 -23.281 -2.441 1 97.06 88 LEU A O 1
ATOM 705 N N . PRO A 1 89 ? -7.371 -22.562 -4.227 1 96.81 89 PRO A N 1
ATOM 706 C CA . PRO A 1 89 ? -7.812 -23.922 -4.555 1 96.81 89 PRO A CA 1
ATOM 707 C C . PRO A 1 89 ? -6.645 -24.891 -4.762 1 96.81 89 PRO A C 1
ATOM 709 O O . PRO A 1 89 ? -6.672 -26.016 -4.262 1 96.81 89 PRO A O 1
ATOM 712 N N . CYS A 1 90 ? -5.613 -24.422 -5.469 1 97.94 90 CYS A N 1
ATOM 713 C CA . CYS A 1 90 ? -4.457 -25.297 -5.684 1 97.94 90 CYS A CA 1
ATOM 714 C C . CYS A 1 90 ? -3.703 -25.531 -4.379 1 97.94 90 CYS A C 1
ATOM 716 O O . CYS A 1 90 ? -3.213 -26.625 -4.133 1 97.94 90 CYS A O 1
ATOM 718 N N . ALA A 1 91 ? -3.623 -24.531 -3.559 1 97.75 91 ALA A N 1
ATOM 719 C CA . ALA A 1 91 ? -2.969 -24.688 -2.262 1 97.75 91 ALA A CA 1
ATOM 720 C C . ALA A 1 91 ? -3.688 -25.734 -1.408 1 97.75 91 ALA A C 1
ATOM 722 O O . ALA A 1 91 ? -3.047 -26.516 -0.706 1 97.75 91 ALA A O 1
ATOM 723 N N . GLN A 1 92 ? -4.957 -25.656 -1.462 1 96.06 92 GLN A N 1
ATOM 724 C CA . GLN A 1 92 ? -5.742 -26.625 -0.714 1 96.06 92 GLN A CA 1
ATOM 725 C C . GLN A 1 92 ? -5.434 -28.047 -1.18 1 96.06 92 GLN A C 1
ATOM 727 O O . GLN A 1 92 ? -5.305 -28.969 -0.361 1 96.06 92 GLN A O 1
ATOM 732 N N . THR A 1 93 ? -5.293 -28.219 -2.467 1 96.44 93 THR A N 1
ATOM 733 C CA . THR A 1 93 ? -5.012 -29.516 -3.053 1 96.44 93 THR A CA 1
ATOM 734 C C . THR A 1 93 ? -3.611 -30 -2.674 1 96.44 93 THR A C 1
ATOM 736 O O . THR A 1 93 ? -3.369 -31.188 -2.547 1 96.44 93 THR A O 1
ATOM 739 N N . CYS A 1 94 ? -2.684 -28.969 -2.436 1 95.56 94 CYS A N 1
ATOM 740 C CA . CYS A 1 94 ? -1.293 -29.297 -2.139 1 95.56 94 CYS A CA 1
ATOM 741 C C . CYS A 1 94 ? -1.001 -29.141 -0.651 1 95.56 94 CYS A C 1
ATOM 743 O O . CYS A 1 94 ? 0.158 -29.031 -0.25 1 95.56 94 CYS A O 1
ATOM 745 N N . LEU A 1 95 ? -1.911 -29.125 0.119 1 95.12 95 LEU A N 1
ATOM 746 C CA . LEU A 1 95 ? -1.821 -28.75 1.524 1 95.12 95 LEU A CA 1
ATOM 747 C C . LEU A 1 95 ? -0.732 -29.547 2.236 1 95.12 95 LEU A C 1
ATOM 749 O O . LEU A 1 95 ? 0.035 -28.984 3.025 1 95.12 95 LEU A O 1
ATOM 753 N N . ASN A 1 96 ? -0.607 -30.766 1.955 1 95.06 96 ASN A N 1
ATOM 754 C CA . ASN A 1 96 ? 0.302 -31.656 2.658 1 95.06 96 ASN A CA 1
ATOM 755 C C . ASN A 1 96 ? 1.758 -31.375 2.301 1 95.06 96 ASN A C 1
ATOM 757 O O . ASN A 1 96 ? 2.672 -31.844 2.98 1 95.06 96 ASN A O 1
ATOM 761 N N . LYS A 1 97 ? 1.999 -30.641 1.277 1 94.69 97 LYS A N 1
ATOM 762 C CA . LYS A 1 97 ? 3.348 -30.297 0.834 1 94.69 97 LYS A CA 1
ATOM 763 C C . LYS A 1 97 ? 3.877 -29.078 1.566 1 94.69 97 LYS A C 1
ATOM 765 O O . LYS A 1 97 ? 5.062 -28.75 1.476 1 94.69 97 LYS A O 1
ATOM 770 N N . PHE A 1 98 ? 3.068 -28.438 2.406 1 96.88 98 PHE A N 1
ATOM 771 C CA . PHE A 1 98 ? 3.438 -27.188 3.068 1 96.88 98 PHE A CA 1
ATOM 772 C C . PHE A 1 98 ? 3.797 -27.438 4.527 1 96.88 98 PHE A C 1
ATOM 774 O O . PHE A 1 98 ? 3.234 -28.328 5.168 1 96.88 98 PHE A O 1
ATOM 781 N N . PRO A 1 99 ? 4.707 -26.562 5 1 97 99 PRO A N 1
ATOM 782 C CA . PRO A 1 99 ? 4.914 -26.578 6.449 1 97 99 PRO A CA 1
ATOM 783 C C . PRO A 1 99 ? 3.641 -26.25 7.23 1 97 99 PRO A C 1
ATOM 785 O O . PRO A 1 99 ? 2.719 -25.641 6.691 1 97 99 PRO A O 1
ATOM 788 N N . SER A 1 100 ? 3.643 -26.578 8.438 1 96.81 100 SER A N 1
ATOM 789 C CA . SER A 1 100 ? 2.455 -26.469 9.281 1 96.81 100 SER A CA 1
ATOM 790 C C . SER A 1 100 ? 1.943 -25.031 9.344 1 96.81 100 SER A C 1
ATOM 792 O O . SER A 1 100 ? 0.733 -24.797 9.336 1 96.81 100 SER A O 1
ATOM 794 N N . ALA A 1 101 ? 2.824 -24.125 9.445 1 95.56 101 ALA A N 1
ATOM 795 C CA . ALA A 1 101 ? 2.447 -22.719 9.547 1 95.56 101 ALA A CA 1
ATOM 796 C C . ALA A 1 101 ? 1.69 -22.266 8.305 1 95.56 101 ALA A C 1
ATOM 798 O O . ALA A 1 101 ? 0.719 -21.5 8.398 1 95.56 101 ALA A O 1
ATOM 799 N N . VAL A 1 102 ? 2.137 -22.734 7.145 1 94.81 102 VAL A N 1
ATOM 800 C CA . VAL A 1 102 ? 1.492 -22.391 5.883 1 94.81 102 VAL A CA 1
ATOM 801 C C . VAL A 1 102 ? 0.151 -23.109 5.766 1 94.81 102 VAL A C 1
ATOM 803 O O . VAL A 1 102 ? -0.83 -22.531 5.285 1 94.81 102 VAL A O 1
ATOM 806 N N . GLN A 1 103 ? 0.133 -24.312 6.191 1 95.81 103 GLN A N 1
ATOM 807 C CA . GLN A 1 103 ? -1.134 -25.047 6.195 1 95.81 103 GLN A CA 1
ATOM 808 C C . GLN A 1 103 ? -2.195 -24.297 6.996 1 95.81 103 GLN A C 1
ATOM 810 O O . GLN A 1 103 ? -3.344 -24.188 6.562 1 95.81 103 GLN A O 1
ATOM 815 N N . ALA A 1 104 ? -1.8 -23.828 8.109 1 94.69 104 ALA A N 1
ATOM 816 C CA . ALA A 1 104 ? -2.729 -23.109 8.977 1 94.69 104 ALA A CA 1
ATOM 817 C C . ALA A 1 104 ? -3.26 -21.859 8.289 1 94.69 104 ALA A C 1
ATOM 819 O O . ALA A 1 104 ? -4.441 -21.531 8.414 1 94.69 104 ALA A O 1
ATOM 820 N N . ARG A 1 105 ? -2.436 -21.188 7.602 1 92.12 105 ARG A N 1
ATOM 821 C CA . ARG A 1 105 ? -2.832 -19.984 6.883 1 92.12 105 ARG A CA 1
ATOM 822 C C . ARG A 1 105 ? -3.84 -20.297 5.785 1 92.12 105 ARG A C 1
ATOM 824 O O . ARG A 1 105 ? -4.832 -19.594 5.621 1 92.12 105 ARG A O 1
ATOM 831 N N . VAL A 1 106 ? -3.559 -21.359 5.066 1 94.31 106 VAL A N 1
ATOM 832 C CA . VAL A 1 106 ? -4.453 -21.766 3.99 1 94.31 106 VAL A CA 1
ATOM 833 C C . VAL A 1 106 ? -5.832 -22.094 4.559 1 94.31 106 VAL A C 1
ATOM 835 O O . VAL A 1 106 ? -6.852 -21.641 4.039 1 94.31 106 VAL A O 1
ATOM 838 N N . ARG A 1 107 ? -5.867 -22.844 5.648 1 91.94 107 ARG A N 1
ATOM 839 C CA . ARG A 1 107 ? -7.133 -23.25 6.254 1 91.94 107 ARG A CA 1
ATOM 840 C C . ARG A 1 107 ? -7.918 -22.047 6.754 1 91.94 107 ARG A C 1
ATOM 842 O O . ARG A 1 107 ? -9.148 -22.016 6.637 1 91.94 107 ARG A O 1
ATOM 849 N N . LYS A 1 108 ? -7.223 -21.094 7.324 1 91.31 108 LYS A N 1
ATOM 850 C CA . LYS A 1 108 ? -7.852 -19.875 7.848 1 91.31 108 LYS A CA 1
ATOM 851 C C . LYS A 1 108 ? -8.562 -19.109 6.742 1 91.31 108 LYS A C 1
ATOM 853 O O . LYS A 1 108 ? -9.656 -18.578 6.949 1 91.31 108 LYS A O 1
ATOM 858 N N . HIS A 1 109 ? -8.07 -19.141 5.559 1 88.38 109 HIS A N 1
ATOM 859 C CA . HIS A 1 109 ? -8.617 -18.328 4.48 1 88.38 109 HIS A CA 1
ATOM 860 C C . HIS A 1 109 ? -9.656 -19.094 3.678 1 88.38 109 HIS A C 1
ATOM 862 O O . HIS A 1 109 ? -10.492 -18.5 2.994 1 88.38 109 HIS A O 1
ATOM 868 N N . LEU A 1 110 ? -9.57 -20.359 3.83 1 84.62 110 LEU A N 1
ATOM 869 C CA . LEU A 1 110 ? -10.609 -21.156 3.199 1 84.62 110 LEU A CA 1
ATOM 870 C C . LEU A 1 110 ? -11.914 -21.078 3.99 1 84.62 110 LEU A C 1
ATOM 872 O O . LEU A 1 110 ? -13 -21.234 3.426 1 84.62 110 LEU A O 1
ATOM 876 N N . GLU A 1 111 ? -11.797 -20.734 5.219 1 77.06 111 GLU A N 1
ATOM 877 C CA . GLU A 1 111 ? -12.961 -20.609 6.086 1 77.06 111 GLU A CA 1
ATOM 878 C C . GLU A 1 111 ? -13.602 -19.234 5.945 1 77.06 111 GLU A C 1
ATOM 880 O O . GLU A 1 111 ? -14.789 -19.062 6.23 1 77.06 111 GLU A O 1
ATOM 885 N N . GLN A 1 112 ? -12.906 -18.25 5.656 1 68.44 112 GLN A N 1
ATOM 886 C CA . GLN A 1 112 ? -13.414 -16.891 5.562 1 68.44 112 GLN A CA 1
ATOM 887 C C . GLN A 1 112 ? -14.281 -16.703 4.32 1 68.44 112 GLN A C 1
ATOM 889 O O . GLN A 1 112 ? -14.992 -15.703 4.199 1 68.44 112 GLN A O 1
ATOM 894 N N . LYS A 1 113 ? -14.32 -17.656 3.541 1 58.59 113 LYS A N 1
ATOM 895 C CA . LYS A 1 113 ? -15.219 -17.562 2.393 1 58.59 113 LYS A CA 1
ATOM 896 C C . LYS A 1 113 ? -16.578 -18.172 2.715 1 58.59 113 LYS A C 1
ATOM 898 O O . LYS A 1 113 ? -16.656 -19.188 3.414 1 58.59 113 LYS A O 1
ATOM 903 N N . MET B 1 1 ? -22.125 30.078 9.516 1 27.83 1 MET B N 1
ATOM 904 C CA . MET B 1 1 ? -21 29.281 9.047 1 27.83 1 MET B CA 1
ATOM 905 C C . MET B 1 1 ? -21.188 28.906 7.574 1 27.83 1 MET B C 1
ATOM 907 O O . MET B 1 1 ? -22.188 28.297 7.203 1 27.83 1 MET B O 1
ATOM 911 N N . GLU B 1 2 ? -20.844 29.688 6.633 1 32.59 2 GLU B N 1
ATOM 912 C CA . GLU B 1 2 ? -21.094 29.484 5.207 1 32.59 2 GLU B CA 1
ATOM 913 C C . GLU B 1 2 ? -20.734 28.078 4.773 1 32.59 2 GLU B C 1
ATOM 915 O O . GLU B 1 2 ? -19.812 27.469 5.309 1 32.59 2 GLU B O 1
ATOM 920 N N . PRO B 1 3 ? -21.641 27.281 4.301 1 37.59 3 PRO B N 1
ATOM 921 C CA . PRO B 1 3 ? -21.203 25.969 3.82 1 37.59 3 PRO B CA 1
ATOM 922 C C . PRO B 1 3 ? -19.859 26.016 3.082 1 37.59 3 PRO B C 1
ATOM 924 O O . PRO B 1 3 ? -19.688 26.844 2.188 1 37.59 3 PRO B O 1
ATOM 927 N N . SER B 1 4 ? -18.719 26 3.746 1 38.88 4 SER B N 1
ATOM 928 C CA . SER B 1 4 ? -17.469 26 3.008 1 38.88 4 SER B CA 1
ATOM 929 C C . SER B 1 4 ? -17.641 25.375 1.623 1 38.88 4 SER B C 1
ATOM 931 O O . SER B 1 4 ? -18.484 24.5 1.431 1 38.88 4 SER B O 1
ATOM 933 N N . THR B 1 5 ? -17.406 26.094 0.481 1 43.28 5 THR B N 1
ATOM 934 C CA . THR B 1 5 ? -17.406 25.719 -0.925 1 43.28 5 THR B CA 1
ATOM 935 C C . THR B 1 5 ? -17.062 24.234 -1.08 1 43.28 5 THR B C 1
ATOM 937 O O . THR B 1 5 ? -16.156 23.734 -0.419 1 43.28 5 THR B O 1
ATOM 940 N N . PRO B 1 6 ? -18 23.328 -1.359 1 44.94 6 PRO B N 1
ATOM 941 C CA . PRO B 1 6 ? -17.609 21.969 -1.691 1 44.94 6 PRO B CA 1
ATOM 942 C C . PRO B 1 6 ? -16.172 21.891 -2.238 1 44.94 6 PRO B C 1
ATOM 944 O O . PRO B 1 6 ? -15.789 22.703 -3.078 1 44.94 6 PRO B O 1
ATOM 947 N N . SER B 1 7 ? -15.102 21.875 -1.463 1 47.47 7 SER B N 1
ATOM 948 C CA . SER B 1 7 ? -13.703 21.75 -1.852 1 47.47 7 SER B CA 1
ATOM 949 C C . SER B 1 7 ? -13.57 21.156 -3.25 1 47.47 7 SER B C 1
ATOM 951 O O . SER B 1 7 ? -14.5 20.516 -3.75 1 47.47 7 SER B O 1
ATOM 953 N N . ASP B 1 8 ? -12.492 21.609 -4.109 1 49.22 8 ASP B N 1
ATOM 954 C CA . ASP B 1 8 ? -12.047 21.359 -5.473 1 49.22 8 ASP B CA 1
ATOM 955 C C . ASP B 1 8 ? -12.172 19.875 -5.824 1 49.22 8 ASP B C 1
ATOM 957 O O . ASP B 1 8 ? -11.43 19.031 -5.305 1 49.22 8 ASP B O 1
ATOM 961 N N . ASP B 1 9 ? -13.367 19.312 -5.938 1 56.72 9 ASP B N 1
ATOM 962 C CA . ASP B 1 9 ? -13.734 18.047 -6.574 1 56.72 9 ASP B CA 1
ATOM 963 C C . ASP B 1 9 ? -12.781 17.719 -7.711 1 56.72 9 ASP B C 1
ATOM 965 O O . ASP B 1 9 ? -13.031 16.797 -8.492 1 56.72 9 ASP B O 1
ATOM 969 N N . SER B 1 10 ? -11.906 18.641 -8.102 1 68.31 10 SER B N 1
ATOM 970 C CA . SER B 1 10 ? -11.125 18.297 -9.289 1 68.31 10 SER B CA 1
ATOM 971 C C . SER B 1 10 ? -9.781 17.672 -8.906 1 68.31 10 SER B C 1
ATOM 973 O O . SER B 1 10 ? -9.117 18.141 -7.977 1 68.31 10 SER B O 1
ATOM 975 N N . GLY B 1 11 ? -9.695 16.312 -8.977 1 85.88 11 GLY B N 1
ATOM 976 C CA . GLY B 1 11 ? -8.422 15.633 -8.836 1 85.88 11 GLY B CA 1
ATOM 977 C C . GLY B 1 11 ? -7.23 16.562 -9.047 1 85.88 11 GLY B C 1
ATOM 978 O O . GLY B 1 11 ? -7.402 17.75 -9.273 1 85.88 11 GLY B O 1
ATOM 979 N N . GLY B 1 12 ? -6.137 16.359 -8.484 1 94.69 12 GLY B N 1
ATOM 980 C CA . GLY B 1 12 ? -4.887 17.078 -8.664 1 94.69 12 GLY B CA 1
ATOM 981 C C . GLY B 1 12 ? -3.666 16.25 -8.289 1 94.69 12 GLY B C 1
ATOM 982 O O . GLY B 1 12 ? -3.707 15.023 -8.32 1 94.69 12 GLY B O 1
ATOM 983 N N . THR B 1 13 ? -2.539 17.062 -8.203 1 97.44 13 THR B N 1
ATOM 984 C CA . THR B 1 13 ? -1.281 16.406 -7.848 1 97.44 13 THR B CA 1
ATOM 985 C C . THR B 1 13 ? -0.93 16.672 -6.387 1 97.44 13 THR B C 1
ATOM 987 O O . THR B 1 13 ? -0.979 17.812 -5.93 1 97.44 13 THR B O 1
ATOM 990 N N . PHE B 1 14 ? -0.772 15.625 -5.625 1 97.88 14 PHE B N 1
ATOM 991 C CA . PHE B 1 14 ? -0.271 15.68 -4.254 1 97.88 14 PHE B CA 1
ATOM 992 C C . PHE B 1 14 ? 1.252 15.602 -4.234 1 97.88 14 PHE B C 1
ATOM 994 O O . PHE B 1 14 ? 1.843 14.695 -4.82 1 97.88 14 PHE B O 1
ATOM 1001 N N . THR B 1 15 ? 1.916 16.578 -3.559 1 98.69 15 THR B N 1
ATOM 1002 C CA . THR B 1 15 ? 3.365 16.547 -3.396 1 98.69 15 THR B CA 1
ATOM 1003 C C . THR B 1 15 ? 3.754 16.812 -1.947 1 98.69 15 THR B C 1
ATOM 1005 O O . THR B 1 15 ? 3.422 17.875 -1.398 1 98.69 15 THR B O 1
ATOM 1008 N N . CYS B 1 16 ? 4.422 15.898 -1.345 1 98.75 16 CYS B N 1
ATOM 1009 C CA . CYS B 1 16 ? 4.879 16.062 0.031 1 98.75 16 CYS B CA 1
ATOM 1010 C C . CYS B 1 16 ? 6.012 17.078 0.114 1 98.75 16 CYS B C 1
ATOM 1012 O O . CYS B 1 16 ? 7.023 16.938 -0.574 1 98.75 16 CYS B O 1
ATOM 1014 N N . TYR B 1 17 ? 5.902 17.922 1.002 1 98.5 17 TYR B N 1
ATOM 1015 C CA . TYR B 1 17 ? 6.875 19 1.17 1 98.5 17 TYR B CA 1
ATOM 1016 C C . TYR B 1 17 ? 8.203 18.453 1.685 1 98.5 17 TYR B C 1
ATOM 1018 O O . TYR B 1 17 ? 9.266 18.984 1.339 1 98.5 17 TYR B O 1
ATOM 1026 N N . ARG B 1 18 ? 8.195 17.422 2.396 1 97.12 18 ARG B N 1
ATOM 1027 C CA . ARG B 1 18 ? 9.398 16.953 3.08 1 97.12 18 ARG B CA 1
ATOM 1028 C C . ARG B 1 18 ? 10.172 15.961 2.215 1 97.12 18 ARG B C 1
ATOM 1030 O O . ARG B 1 18 ? 11.367 16.141 1.982 1 97.12 18 ARG B O 1
ATOM 1037 N N . CYS B 1 19 ? 9.516 15 1.713 1 97.56 19 CYS B N 1
ATOM 1038 C CA . CYS B 1 19 ? 10.266 13.945 1.037 1 97.56 19 CYS B CA 1
ATOM 1039 C C . CYS B 1 19 ? 10.148 14.078 -0.477 1 97.56 19 CYS B C 1
ATOM 1041 O O . CYS B 1 19 ? 10.906 13.453 -1.22 1 97.56 19 CYS B O 1
ATOM 1043 N N . GLY B 1 20 ? 9.102 14.758 -0.92 1 97.94 20 GLY B N 1
ATOM 1044 C CA . GLY B 1 20 ? 8.961 15 -2.348 1 97.94 20 GLY B CA 1
ATOM 1045 C C . GLY B 1 20 ? 8.07 13.984 -3.041 1 97.94 20 GLY B C 1
ATOM 1046 O O . GLY B 1 20 ? 7.918 14.023 -4.262 1 97.94 20 GLY B O 1
ATOM 1047 N N . LEU B 1 21 ? 7.496 13.039 -2.389 1 97.69 21 LEU B N 1
ATOM 1048 C CA . LEU B 1 21 ? 6.543 12.117 -2.992 1 97.69 21 LEU B CA 1
ATOM 1049 C C . LEU B 1 21 ? 5.461 12.867 -3.758 1 97.69 21 LEU B C 1
ATOM 1051 O O . LEU B 1 21 ? 4.852 13.797 -3.227 1 97.69 21 LEU B O 1
ATOM 1055 N N . SER B 1 22 ? 5.234 12.508 -4.957 1 97.31 22 SER B N 1
ATOM 1056 C CA . SER B 1 22 ? 4.254 13.172 -5.812 1 97.31 22 SER B CA 1
ATOM 1057 C C . SER B 1 22 ? 3.334 12.164 -6.488 1 97.31 22 SER B C 1
ATOM 1059 O O . SER B 1 22 ? 3.799 11.273 -7.207 1 97.31 22 SER B O 1
ATOM 1061 N N . GLU B 1 23 ? 2.051 12.289 -6.285 1 96.5 23 GLU B N 1
ATOM 1062 C CA . GLU B 1 23 ? 1.051 11.375 -6.832 1 96.5 23 GLU B CA 1
ATOM 1063 C C . GLU B 1 23 ? -0.246 12.109 -7.16 1 96.5 23 GLU B C 1
ATOM 1065 O O . GLU B 1 23 ? -0.52 13.172 -6.605 1 96.5 23 GLU B O 1
ATOM 1070 N N . HIS B 1 24 ? -0.998 11.555 -8.117 1 95.56 24 HIS B N 1
ATOM 1071 C CA . HIS B 1 24 ? -2.33 12.078 -8.398 1 95.56 24 HIS B CA 1
ATOM 1072 C C . HIS B 1 24 ? -3.289 11.789 -7.246 1 95.56 24 HIS B C 1
ATOM 1074 O O . HIS B 1 24 ? -3.289 10.68 -6.699 1 95.56 24 HIS B O 1
ATOM 1080 N N . TYR B 1 25 ? -4.066 12.734 -6.867 1 96.12 25 TYR B N 1
ATOM 1081 C CA . TYR B 1 25 ? -5.18 12.477 -5.957 1 96.12 25 TYR B CA 1
ATOM 1082 C C . TYR B 1 25 ? -6.516 12.742 -6.641 1 96.12 25 TYR B C 1
ATOM 1084 O O . TYR B 1 25 ? -6.598 13.539 -7.578 1 96.12 25 TYR B O 1
ATOM 1092 N N . ASP B 1 26 ? -7.535 12.07 -6.211 1 93.5 26 ASP B N 1
ATOM 1093 C CA . ASP B 1 26 ? -8.867 12.195 -6.789 1 93.5 26 ASP B CA 1
ATOM 1094 C C . ASP B 1 26 ? -9.633 13.352 -6.148 1 93.5 26 ASP B C 1
ATOM 1096 O O . ASP B 1 26 ? -10.344 14.094 -6.84 1 93.5 26 ASP B O 1
ATOM 1100 N N . PHE B 1 27 ? -9.477 13.453 -4.805 1 92.31 27 PHE B N 1
ATOM 1101 C CA . PHE B 1 27 ? -10.289 14.398 -4.047 1 92.31 27 PHE B CA 1
ATOM 1102 C C . PHE B 1 27 ? -9.523 14.922 -2.842 1 92.31 27 PHE B C 1
ATOM 1104 O O . PHE B 1 27 ? -8.727 14.195 -2.238 1 92.31 27 PHE B O 1
ATOM 1111 N N . LYS B 1 28 ? -9.781 16.188 -2.582 1 94.56 28 LYS B N 1
ATOM 1112 C CA . LYS B 1 28 ? -9.281 16.781 -1.346 1 94.56 28 LYS B CA 1
ATOM 1113 C C . LYS B 1 28 ? -10.422 17.203 -0.438 1 94.56 28 LYS B C 1
ATOM 1115 O O . LYS B 1 28 ? -11.219 18.078 -0.805 1 94.56 28 LYS B O 1
ATOM 1120 N N . GLY B 1 29 ? -10.547 16.609 0.718 1 92.56 29 GLY B N 1
ATOM 1121 C CA . GLY B 1 29 ? -11.633 16.953 1.621 1 92.56 29 GLY B CA 1
ATOM 1122 C C . GLY B 1 29 ? -11.75 16.016 2.805 1 92.56 29 GLY B C 1
ATOM 1123 O O . GLY B 1 29 ? -10.883 15.172 3.02 1 92.56 29 GLY B O 1
ATOM 1124 N N . LYS B 1 30 ? -12.789 16.234 3.578 1 91 30 LYS B N 1
ATOM 1125 C CA . LYS B 1 30 ? -13.031 15.461 4.789 1 91 30 LYS B CA 1
ATOM 1126 C C . LYS B 1 30 ? -13.867 14.219 4.484 1 91 30 LYS B C 1
ATOM 1128 O O . LYS B 1 30 ? -13.82 13.234 5.223 1 91 30 LYS B O 1
ATOM 1133 N N . LYS B 1 31 ? -14.578 14.383 3.492 1 85.94 31 LYS B N 1
ATOM 1134 C CA . LYS B 1 31 ? -15.43 13.273 3.062 1 85.94 31 LYS B CA 1
ATOM 1135 C C . LYS B 1 31 ? -15 12.758 1.69 1 85.94 31 LYS B C 1
ATOM 1137 O O . LYS B 1 31 ? -14.578 13.539 0.834 1 85.94 31 LYS B O 1
ATOM 1142 N N . THR B 1 32 ? -15 11.414 1.581 1 81.5 32 THR B N 1
ATOM 1143 C CA . THR B 1 32 ? -14.617 10.836 0.297 1 81.5 32 THR B CA 1
ATOM 1144 C C . THR B 1 32 ? -15.852 10.414 -0.497 1 81.5 32 THR B C 1
ATOM 1146 O O . THR B 1 32 ? -16.859 10.016 0.082 1 81.5 32 THR B O 1
ATOM 1149 N N . PRO B 1 33 ? -15.75 10.648 -1.794 1 80.44 33 PRO B N 1
ATOM 1150 C CA . PRO B 1 33 ? -16.844 10.156 -2.635 1 80.44 33 PRO B CA 1
ATOM 1151 C C . PRO B 1 33 ? -16.969 8.633 -2.604 1 80.44 33 PRO B C 1
ATOM 1153 O O . PRO B 1 33 ? -18 8.086 -3.012 1 80.44 33 PRO B O 1
ATOM 1156 N N . TYR B 1 34 ? -15.992 7.961 -2.066 1 82.06 34 TYR B N 1
ATOM 1157 C CA . TYR B 1 34 ? -15.945 6.504 -2.16 1 82.06 34 TYR B CA 1
ATOM 1158 C C . TYR B 1 34 ? -16.594 5.859 -0.943 1 82.06 34 TYR B C 1
ATOM 1160 O O . TYR B 1 34 ? -16.938 4.676 -0.973 1 82.06 34 TYR B O 1
ATOM 1168 N N . SER B 1 35 ? -16.641 6.688 0.115 1 77.12 35 SER B N 1
ATOM 1169 C CA . SER B 1 35 ? -17.25 6.16 1.331 1 77.12 35 SER B CA 1
ATOM 1170 C C . SER B 1 35 ? -18.109 7.211 2.016 1 77.12 35 SER B C 1
ATOM 1172 O O . SER B 1 35 ? -17.641 8.297 2.354 1 77.12 35 SER B O 1
ATOM 1174 N N . ARG B 1 36 ? -19.312 6.941 2.238 1 75.19 36 ARG B N 1
ATOM 1175 C CA . ARG B 1 36 ? -20.25 7.883 2.836 1 75.19 36 ARG B CA 1
ATOM 1176 C C . ARG B 1 36 ? -20.094 7.922 4.352 1 75.19 36 ARG B C 1
ATOM 1178 O O . ARG B 1 36 ? -20.5 8.891 5 1 75.19 36 ARG B O 1
ATOM 1185 N N . TRP B 1 37 ? -19.484 6.875 4.867 1 80.19 37 TRP B N 1
ATOM 1186 C CA . TRP B 1 37 ? -19.5 6.734 6.32 1 80.19 37 TRP B CA 1
ATOM 1187 C C . TRP B 1 37 ? -18.234 7.285 6.945 1 80.19 37 TRP B C 1
ATOM 1189 O O . TRP B 1 37 ? -18.156 7.465 8.164 1 80.19 37 TRP B O 1
ATOM 1199 N N . ILE B 1 38 ? -17.25 7.551 6.133 1 82.06 38 ILE B N 1
ATOM 1200 C CA . ILE B 1 38 ? -15.961 7.965 6.668 1 82.06 38 ILE B CA 1
ATOM 1201 C C . ILE B 1 38 ? -15.828 9.484 6.57 1 82.06 38 ILE B C 1
ATOM 1203 O O . ILE B 1 38 ? -16.078 10.062 5.516 1 82.06 38 ILE B O 1
ATOM 1207 N N . GLU B 1 39 ? -15.461 10.086 7.762 1 87.69 39 GLU B N 1
ATOM 1208 C CA . GLU B 1 39 ? -15.148 11.508 7.816 1 87.69 39 GLU B CA 1
ATOM 1209 C C . GLU B 1 39 ? -13.812 11.75 8.508 1 87.69 39 GLU B C 1
ATOM 1211 O O . GLU B 1 39 ? -13.578 11.266 9.617 1 87.69 39 GLU B O 1
ATOM 1216 N N . LEU B 1 40 ? -12.969 12.469 7.789 1 88.06 40 LEU B N 1
ATOM 1217 C CA . LEU B 1 40 ? -11.664 12.789 8.352 1 88.06 40 LEU B CA 1
ATOM 1218 C C . LEU B 1 40 ? -11.734 14.039 9.219 1 88.06 40 LEU B C 1
ATOM 1220 O O . LEU B 1 40 ? -12.617 14.883 9.031 1 88.06 40 LEU B O 1
ATOM 1224 N N . ASN B 1 41 ? -10.789 14.164 10.195 1 92.38 41 ASN B N 1
ATOM 1225 C CA . ASN B 1 41 ? -10.703 15.336 11.062 1 92.38 41 ASN B CA 1
ATOM 1226 C C . ASN B 1 41 ? -10.117 16.531 10.336 1 92.38 41 ASN B C 1
ATOM 1228 O O . ASN B 1 41 ? -10.258 17.672 10.781 1 92.38 41 ASN B O 1
ATOM 1232 N N . GLU B 1 42 ? -9.43 16.344 9.352 1 93.12 42 GLU B N 1
ATOM 1233 C CA . GLU B 1 42 ? -8.812 17.344 8.492 1 93.12 42 GLU B CA 1
ATOM 1234 C C . GLU B 1 42 ? -8.984 17 7.02 1 93.12 42 GLU B C 1
ATOM 1236 O O . GLU B 1 42 ? -9.336 15.859 6.684 1 93.12 42 GLU B O 1
ATOM 1241 N N . ASP B 1 43 ? -8.805 18 6.215 1 93.56 43 ASP B N 1
ATOM 1242 C CA . ASP B 1 43 ? -8.836 17.703 4.785 1 93.56 43 ASP B CA 1
ATOM 1243 C C . ASP B 1 43 ? -7.703 16.75 4.402 1 93.56 43 ASP B C 1
ATOM 1245 O O . ASP B 1 43 ? -6.543 16.984 4.75 1 93.56 43 ASP B O 1
ATOM 1249 N N . GLY B 1 44 ? -8.078 15.68 3.73 1 96.31 44 GLY B N 1
ATOM 1250 C CA . GLY B 1 44 ? -7.105 14.719 3.23 1 96.31 44 GLY B CA 1
ATOM 1251 C C . GLY B 1 44 ? -7.012 14.703 1.717 1 96.31 44 GLY B C 1
ATOM 1252 O O . GLY B 1 44 ? -7.934 15.141 1.026 1 96.31 44 GLY B O 1
ATOM 1253 N N . TYR B 1 45 ? -5.867 14.352 1.258 1 96.62 45 TYR B N 1
ATOM 1254 C CA . TYR B 1 45 ? -5.688 14.031 -0.153 1 96.62 45 TYR B CA 1
ATOM 1255 C C . TYR B 1 45 ? -5.98 12.555 -0.414 1 96.62 45 TYR B C 1
ATOM 1257 O O . TYR B 1 45 ? -5.219 11.68 0.004 1 96.62 45 TYR B O 1
ATOM 1265 N N . ILE B 1 46 ? -7.051 12.352 -1.207 1 95.06 46 ILE B N 1
ATOM 1266 C CA . ILE B 1 46 ? -7.621 11.008 -1.275 1 95.06 46 ILE B CA 1
ATOM 1267 C C . ILE B 1 46 ? -7.559 10.492 -2.71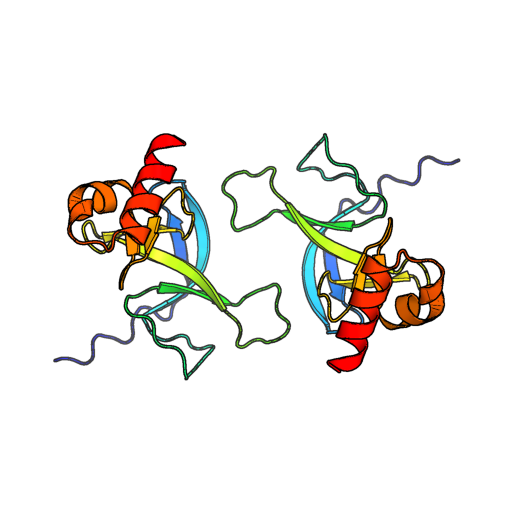1 1 95.06 46 ILE B C 1
ATOM 1269 O O . ILE B 1 46 ? -7.805 11.242 -3.658 1 95.06 46 ILE B O 1
ATOM 1273 N N . MET B 1 47 ? -7.203 9.219 -2.797 1 94.12 47 MET B N 1
ATOM 1274 C CA . MET B 1 47 ? -7.23 8.547 -4.09 1 94.12 47 MET B CA 1
ATOM 1275 C C . MET B 1 47 ? -7.906 7.184 -3.982 1 94.12 47 MET B C 1
ATOM 1277 O O . MET B 1 47 ? -7.863 6.547 -2.93 1 94.12 47 MET B O 1
ATOM 1281 N N . GLN B 1 48 ? -8.477 6.836 -5.059 1 92.62 48 GLN B N 1
ATOM 1282 C CA . GLN B 1 48 ? -9 5.473 -5.09 1 92.62 48 GLN B CA 1
ATOM 1283 C C . GLN B 1 48 ? -7.871 4.449 -4.977 1 92.62 48 GLN B C 1
ATOM 1285 O O . GLN B 1 48 ? -6.816 4.609 -5.594 1 92.62 48 GLN B O 1
ATOM 1290 N N . ASP B 1 49 ? -8.109 3.428 -4.207 1 93.81 49 ASP B N 1
ATOM 1291 C CA . ASP B 1 49 ? -7.086 2.4 -4.039 1 93.81 49 ASP B CA 1
ATOM 1292 C C . ASP B 1 49 ? -6.969 1.533 -5.289 1 93.81 49 ASP B C 1
ATOM 1294 O O . ASP B 1 49 ? -7.855 0.732 -5.582 1 93.81 49 ASP B O 1
ATOM 1298 N N . PRO B 1 50 ? -5.906 1.593 -6.039 1 92.62 50 PRO B N 1
ATOM 1299 C CA . PRO B 1 50 ? -5.762 0.82 -7.273 1 92.62 50 PRO B CA 1
ATOM 1300 C C . PRO B 1 50 ? -5.543 -0.669 -7.016 1 92.62 50 PRO B C 1
ATOM 1302 O O . PRO B 1 50 ? -5.598 -1.476 -7.949 1 92.62 50 PRO B O 1
ATOM 1305 N N . PHE B 1 51 ? -5.344 -1.075 -5.719 1 94.56 51 PHE B N 1
ATOM 1306 C CA . PHE B 1 51 ? -5.008 -2.461 -5.41 1 94.56 51 PHE B CA 1
ATOM 1307 C C . PHE B 1 51 ? -6.172 -3.158 -4.715 1 94.56 51 PHE B C 1
ATOM 1309 O O . PHE B 1 51 ? -5.973 -4.137 -3.994 1 94.56 51 PHE B O 1
ATOM 1316 N N . SER B 1 52 ? -7.312 -2.479 -4.805 1 93.62 52 SER B N 1
ATOM 1317 C CA . SER B 1 52 ? -8.508 -3.057 -4.203 1 93.62 52 SER B CA 1
ATOM 1318 C C . SER B 1 52 ? -9.562 -3.379 -5.262 1 93.62 52 SER B C 1
ATOM 1320 O O . SER B 1 52 ? -9.695 -2.654 -6.25 1 93.62 52 SER B O 1
ATOM 1322 N N . THR B 1 53 ? -10.234 -4.422 -5.082 1 93.81 53 THR B N 1
ATOM 1323 C CA . THR B 1 53 ? -11.352 -4.746 -5.961 1 93.81 53 THR B CA 1
ATOM 1324 C C . THR B 1 53 ? -12.609 -3.998 -5.539 1 93.81 53 THR B C 1
ATOM 1326 O O . THR B 1 53 ? -13.578 -3.922 -6.297 1 93.81 53 THR B O 1
ATOM 1329 N N . ASN B 1 54 ? -12.578 -3.594 -4.219 1 91.88 54 ASN B N 1
ATOM 1330 C CA . ASN B 1 54 ? -13.672 -2.758 -3.736 1 91.88 54 ASN B CA 1
ATOM 1331 C C . ASN B 1 54 ? -13.477 -1.296 -4.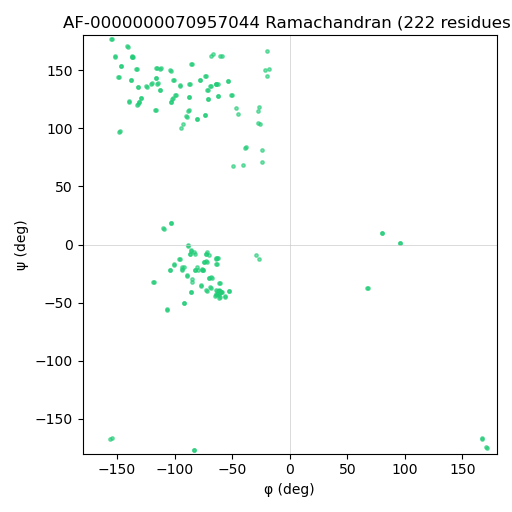129 1 91.88 54 ASN B C 1
ATOM 1333 O O . ASN B 1 54 ? -12.586 -0.621 -3.602 1 91.88 54 ASN B O 1
ATOM 1337 N N . ARG B 1 55 ? -14.203 -0.882 -4.977 1 87.19 55 ARG B N 1
ATOM 1338 C CA . ARG B 1 55 ? -14.07 0.457 -5.543 1 87.19 55 ARG B CA 1
ATOM 1339 C C . ARG B 1 55 ? -14.328 1.525 -4.488 1 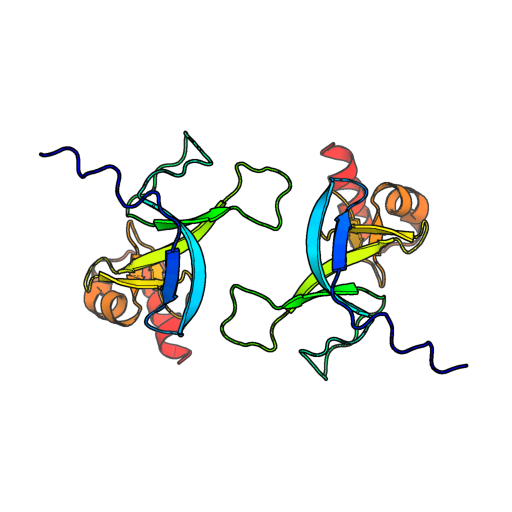87.19 55 ARG B C 1
ATOM 1341 O O . ARG B 1 55 ? -14.031 2.701 -4.699 1 87.19 55 ARG B O 1
ATOM 1348 N N . ASN B 1 56 ? -14.852 1.167 -3.35 1 88.06 56 ASN B N 1
ATOM 1349 C CA . ASN B 1 56 ? -15.117 2.125 -2.281 1 88.06 56 ASN B CA 1
ATOM 1350 C C . ASN B 1 56 ? -13.891 2.326 -1.396 1 88.06 56 ASN B C 1
ATOM 1352 O O . ASN B 1 56 ? -13.875 3.211 -0.538 1 88.06 56 ASN B O 1
ATOM 1356 N N . ASP B 1 57 ? -12.922 1.454 -1.705 1 91.69 57 ASP B N 1
ATOM 1357 C CA . ASP B 1 57 ? -11.688 1.597 -0.938 1 91.69 57 ASP B CA 1
ATOM 1358 C C . ASP B 1 57 ? -10.852 2.771 -1.449 1 91.69 57 ASP B C 1
ATOM 1360 O O . ASP B 1 57 ? -10.797 3.016 -2.656 1 91.69 57 ASP B O 1
ATOM 1364 N N . PHE B 1 58 ? -10.25 3.473 -0.48 1 92.69 58 PHE B N 1
ATOM 1365 C CA . PHE B 1 58 ? -9.469 4.648 -0.849 1 92.69 58 PHE B CA 1
ATOM 1366 C C . PHE B 1 58 ? -8.156 4.691 -0.079 1 92.69 58 PHE B C 1
ATOM 1368 O O . PHE B 1 58 ? -7.977 3.957 0.896 1 92.69 58 PHE B O 1
ATOM 1375 N N . LEU B 1 59 ? -7.23 5.512 -0.652 1 94.06 59 LEU B N 1
ATOM 1376 C CA . LEU B 1 59 ? -5.957 5.777 0.01 1 94.06 59 LEU B CA 1
ATOM 1377 C C . LEU B 1 59 ? -5.871 7.234 0.454 1 94.06 59 LEU B C 1
ATOM 1379 O O . LEU B 1 59 ? -6.293 8.133 -0.273 1 94.06 59 LEU B O 1
ATOM 1383 N N . LEU B 1 60 ? -5.473 7.395 1.651 1 95.5 60 LEU B N 1
ATOM 1384 C CA . LEU B 1 60 ? -5.109 8.727 2.119 1 95.5 60 LEU B CA 1
ATOM 1385 C C . LEU B 1 60 ? -3.633 9.008 1.865 1 95.5 60 LEU B C 1
ATOM 1387 O O . LEU B 1 60 ? -2.764 8.422 2.514 1 95.5 60 LEU B O 1
ATOM 1391 N N . LEU B 1 61 ? -3.295 9.883 0.947 1 97.38 61 LEU B N 1
ATOM 1392 C CA . LEU B 1 61 ? -1.916 10.172 0.576 1 97.38 61 LEU B CA 1
ATOM 1393 C C . LEU B 1 61 ? -1.246 11.055 1.627 1 97.38 61 LEU B C 1
ATOM 1395 O O . LEU B 1 61 ? -0.041 10.938 1.861 1 97.38 61 LEU B O 1
ATOM 1399 N N . GLY B 1 62 ? -1.953 11.875 2.16 1 98.12 62 GLY B N 1
ATOM 1400 C CA . GLY B 1 62 ? -1.473 12.828 3.143 1 98.12 62 GLY B CA 1
ATOM 1401 C C . GLY B 1 62 ? -2.461 13.945 3.418 1 98.12 62 GLY B C 1
ATOM 1402 O O . GLY B 1 62 ? -3.654 13.812 3.133 1 98.12 62 GLY B O 1
ATOM 1403 N N . SER B 1 63 ? -1.994 14.984 4.078 1 98.12 63 SER B N 1
ATOM 1404 C CA . SER B 1 63 ? -2.758 16.172 4.457 1 98.12 63 SER B CA 1
ATOM 1405 C C . SER B 1 63 ? -1.845 17.375 4.641 1 98.12 63 SER B C 1
ATOM 1407 O O . SER B 1 63 ? -0.631 17.281 4.449 1 98.12 63 SER B O 1
ATOM 1409 N N . ASP B 1 64 ? -2.572 18.453 4.918 1 98.31 64 ASP B N 1
ATOM 1410 C CA . ASP B 1 64 ? -1.774 19.609 5.273 1 98.31 64 ASP B CA 1
ATOM 1411 C C . ASP B 1 64 ? -1.463 19.641 6.77 1 98.31 64 ASP B C 1
ATOM 1413 O O . ASP B 1 64 ? -2.318 19.297 7.59 1 98.31 64 ASP B O 1
ATOM 1417 N N . CYS B 1 65 ? -0.214 19.984 7.109 1 98.69 65 CYS B N 1
ATOM 1418 C CA . CYS B 1 65 ? 0.188 20.125 8.5 1 98.69 65 CYS B CA 1
ATOM 1419 C C . CYS B 1 65 ? -0.738 21.094 9.242 1 98.69 65 CYS B C 1
ATOM 1421 O O . CYS B 1 65 ? -1.065 22.156 8.734 1 98.69 65 CYS B O 1
ATOM 1423 N N . SER B 1 66 ? -1.019 20.734 10.453 1 97.81 66 SER B N 1
ATOM 1424 C CA . SER B 1 66 ? -1.988 21.5 11.219 1 97.81 66 SER B CA 1
ATOM 1425 C C . SER B 1 66 ? -1.394 22.828 11.688 1 97.81 66 SER B C 1
ATOM 1427 O O . SER B 1 66 ? -2.123 23.719 12.109 1 97.81 66 SER B O 1
ATOM 1429 N N . VAL B 1 67 ? -0.161 22.969 11.641 1 97.81 67 VAL B N 1
ATOM 1430 C CA . VAL B 1 67 ? 0.506 24.156 12.172 1 97.81 67 VAL B CA 1
ATOM 1431 C C . VAL B 1 67 ? 0.981 25.031 11.016 1 97.81 67 VAL B C 1
ATOM 1433 O O . VAL B 1 67 ? 0.529 26.172 10.875 1 97.81 67 VAL B O 1
ATOM 1436 N N . CYS B 1 68 ? 1.76 24.516 10.117 1 98.5 68 CYS B N 1
ATOM 1437 C CA . CYS B 1 68 ? 2.385 25.344 9.102 1 98.5 68 CYS B CA 1
ATOM 1438 C C . CYS B 1 68 ? 1.628 25.25 7.781 1 98.5 68 CYS B C 1
ATOM 1440 O O . CYS B 1 68 ? 1.934 25.984 6.832 1 98.5 68 CYS B O 1
ATOM 1442 N N . GLU B 1 69 ? 0.768 24.219 7.594 1 98.38 69 GLU B N 1
ATOM 1443 C CA . GLU B 1 69 ? -0.162 24.062 6.477 1 98.38 69 GLU B CA 1
ATOM 1444 C C . GLU B 1 69 ? 0.549 23.531 5.234 1 98.38 69 GLU B C 1
ATOM 1446 O O . GLU B 1 69 ? -0.027 23.516 4.145 1 98.38 69 GLU B O 1
ATOM 1451 N N . LYS B 1 70 ? 1.79 23.109 5.41 1 98.56 70 LYS B N 1
ATOM 1452 C CA . LYS B 1 70 ? 2.475 22.484 4.289 1 98.56 70 LYS B CA 1
ATOM 1453 C C . LYS B 1 70 ? 1.917 21.078 4.02 1 98.56 70 LYS B C 1
ATOM 1455 O O . LYS B 1 70 ? 1.553 20.359 4.953 1 98.56 70 LYS B O 1
ATOM 1460 N N . THR B 1 71 ? 1.9 20.75 2.736 1 98.69 71 THR B N 1
ATOM 1461 C CA . THR B 1 71 ? 1.428 19.422 2.332 1 98.69 71 THR B CA 1
ATOM 1462 C C . THR B 1 71 ? 2.43 18.344 2.73 1 98.69 71 THR B C 1
ATOM 1464 O O . THR B 1 71 ? 3.609 18.422 2.381 1 98.69 71 THR B O 1
ATOM 1467 N N . ILE B 1 72 ? 1.979 17.297 3.494 1 98.69 72 ILE B N 1
ATOM 1468 C CA . ILE B 1 72 ? 2.893 16.281 3.994 1 98.69 72 ILE B CA 1
ATOM 1469 C C . ILE B 1 72 ? 2.254 14.898 3.854 1 98.69 72 ILE B C 1
ATOM 1471 O O . ILE B 1 72 ? 1.046 14.75 4.047 1 98.69 72 ILE B O 1
ATOM 1475 N N . CYS B 1 73 ? 3.068 13.906 3.494 1 98.62 73 CYS B N 1
ATOM 1476 C CA . CYS B 1 73 ? 2.555 12.555 3.285 1 98.62 73 CYS B CA 1
ATOM 1477 C C . CYS B 1 73 ? 2.445 11.805 4.605 1 98.62 73 CYS B C 1
ATOM 1479 O O . CYS B 1 73 ? 2.752 12.352 5.664 1 98.62 73 CYS B O 1
ATOM 1481 N N . GLN B 1 74 ? 2.037 10.5 4.484 1 96.94 74 GLN B N 1
ATOM 1482 C CA . GLN B 1 74 ? 1.731 9.703 5.664 1 96.94 74 GLN B CA 1
ATOM 1483 C C . GLN B 1 74 ? 2.98 9.008 6.199 1 96.94 74 GLN B C 1
ATOM 1485 O O . GLN B 1 74 ? 2.926 8.312 7.219 1 96.94 74 GLN B O 1
ATOM 1490 N N . SER B 1 75 ? 4.109 9.18 5.57 1 96.19 75 SER B N 1
ATOM 1491 C CA . SER B 1 75 ? 5.316 8.484 6.012 1 96.19 75 SER B CA 1
ATOM 1492 C C . SER B 1 75 ? 5.73 8.922 7.41 1 96.19 75 SER B C 1
ATOM 1494 O O . SER B 1 75 ? 5.738 10.117 7.715 1 96.19 75 SER B O 1
ATOM 1496 N N . PRO B 1 76 ? 6.141 7.945 8.25 1 95.06 76 PRO B N 1
ATOM 1497 C CA . PRO B 1 76 ? 6.566 8.32 9.594 1 95.06 76 PRO B CA 1
ATOM 1498 C C . PRO B 1 76 ? 7.801 9.219 9.602 1 95.06 76 PRO B C 1
ATOM 1500 O O . PRO B 1 76 ? 8.086 9.875 10.602 1 95.06 76 PRO B O 1
ATOM 1503 N N . ASN B 1 77 ? 8.461 9.211 8.461 1 94.56 77 ASN B N 1
ATOM 1504 C CA . ASN B 1 77 ? 9.625 10.078 8.352 1 94.56 77 ASN B CA 1
ATOM 1505 C C . ASN B 1 77 ? 9.234 11.508 7.996 1 94.56 77 ASN B C 1
ATOM 1507 O O . ASN B 1 77 ? 10.07 12.406 8.023 1 94.56 77 ASN B O 1
ATOM 1511 N N . CYS B 1 78 ? 7.934 11.672 7.727 1 97.56 78 CYS B N 1
ATOM 1512 C CA . CYS B 1 78 ? 7.504 12.992 7.289 1 97.56 78 CYS B CA 1
ATOM 1513 C C . CYS B 1 78 ? 6.488 13.586 8.258 1 97.56 78 CYS B C 1
ATOM 1515 O O . CYS B 1 78 ? 6.422 14.805 8.43 1 97.56 78 CYS B O 1
ATOM 1517 N N . SER B 1 79 ? 5.688 12.703 8.867 1 97.75 79 SER B N 1
ATOM 1518 C CA . SER B 1 79 ? 4.566 13.273 9.602 1 97.75 79 SER B CA 1
ATOM 1519 C C . SER B 1 79 ? 4.148 12.383 10.766 1 97.75 79 SER B C 1
ATOM 1521 O O . SER B 1 79 ? 4.562 11.227 10.844 1 97.75 79 SER B O 1
ATOM 1523 N N . VAL B 1 80 ? 3.408 13.055 11.672 1 97 80 VAL B N 1
ATOM 1524 C CA . VAL B 1 80 ? 2.801 12.359 12.805 1 97 80 VAL B CA 1
ATOM 1525 C C . VAL B 1 80 ? 1.33 12.758 12.922 1 97 80 VAL B C 1
ATOM 1527 O O . VAL B 1 80 ? 0.981 13.93 12.766 1 97 80 VAL B O 1
ATOM 1530 N N . TYR B 1 81 ? 0.545 11.695 13.141 1 96.56 81 TYR B N 1
ATOM 1531 C CA . TYR B 1 81 ? -0.88 11.977 13.273 1 96.56 81 TYR B CA 1
ATOM 1532 C C . TYR B 1 81 ? -1.312 11.961 14.734 1 96.56 81 TYR B C 1
ATOM 1534 O O . TYR B 1 81 ? -1.052 11 15.453 1 96.56 81 TYR B O 1
ATOM 1542 N N . TYR B 1 82 ? -1.951 13.039 15.242 1 96.31 82 TYR B N 1
ATOM 1543 C CA . TYR B 1 82 ? -2.672 13.141 16.516 1 96.31 82 TYR B CA 1
ATOM 1544 C C . TYR B 1 82 ? -3.846 14.109 16.391 1 96.31 82 TYR B C 1
ATOM 1546 O O . TYR B 1 82 ? -3.686 15.312 16.578 1 96.31 82 TYR B O 1
ATOM 1554 N N . MET B 1 83 ? -5.082 13.547 16.156 1 93.25 83 MET B N 1
ATOM 1555 C CA . MET B 1 83 ? -6.305 14.289 15.867 1 93.25 83 MET B CA 1
ATOM 1556 C C . MET B 1 83 ? -6.215 14.984 14.516 1 93.25 83 MET B C 1
ATOM 1558 O O . MET B 1 83 ? -7.191 15.031 13.766 1 93.25 83 MET B O 1
ATOM 1562 N N . LYS B 1 84 ? -4.977 15.453 14.281 1 95.94 84 LYS B N 1
ATOM 1563 C CA . LYS B 1 84 ? -4.59 16.062 13.008 1 95.94 84 LYS B CA 1
ATOM 1564 C C . LYS B 1 84 ? -3.172 15.656 12.617 1 95.94 84 LYS B C 1
ATOM 1566 O O . LYS B 1 84 ? -2.471 15.008 13.391 1 95.94 84 LYS B O 1
ATOM 1571 N N . ARG B 1 85 ? -2.875 16.031 11.398 1 97.5 85 ARG B N 1
ATOM 1572 C CA . ARG B 1 85 ? -1.537 15.672 10.938 1 97.5 85 ARG B CA 1
ATOM 1573 C C . ARG B 1 85 ? -0.563 16.828 11.141 1 97.5 85 ARG B C 1
ATOM 1575 O O . ARG B 1 85 ? -0.911 17.984 10.906 1 97.5 85 ARG B O 1
ATOM 1582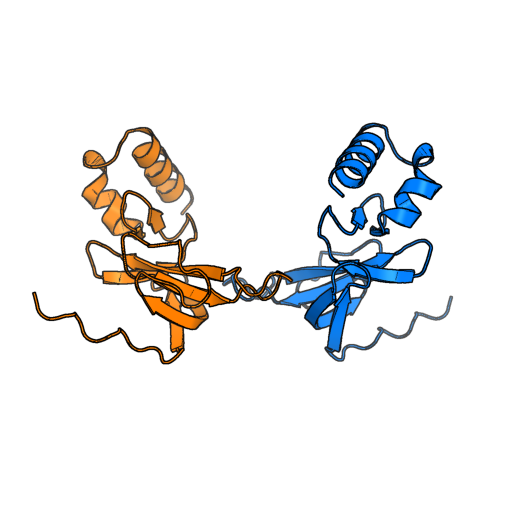 N N . PHE B 1 86 ? 0.645 16.453 11.641 1 98 86 PHE B N 1
ATOM 1583 C CA . PHE B 1 86 ? 1.73 17.406 11.852 1 98 86 PHE B CA 1
ATOM 1584 C C . PHE B 1 86 ? 2.988 16.969 11.117 1 98 86 PHE B C 1
ATOM 1586 O O . PHE B 1 86 ? 3.344 15.781 11.141 1 98 86 PHE B O 1
ATOM 1593 N N . CYS B 1 87 ? 3.648 17.844 10.461 1 98.25 87 CYS B N 1
ATOM 1594 C CA . CYS B 1 87 ? 4.977 17.484 9.977 1 98.25 87 CYS B CA 1
ATOM 1595 C C . CYS B 1 87 ? 5.945 17.281 11.133 1 98.25 87 CYS B C 1
ATOM 1597 O O . CYS B 1 87 ? 5.715 17.781 12.234 1 98.25 87 CYS B O 1
ATOM 1599 N N . LEU B 1 88 ? 7.023 16.656 10.836 1 97 88 LEU B N 1
ATOM 1600 C CA . LEU B 1 88 ? 7.918 16.266 11.914 1 97 88 LEU B CA 1
ATOM 1601 C C . LEU B 1 88 ? 8.484 17.484 12.625 1 97 88 LEU B C 1
ATOM 1603 O O . LEU B 1 88 ? 8.484 17.547 13.852 1 97 88 LEU B O 1
ATOM 1607 N N . PRO B 1 89 ? 8.891 18.516 11.969 1 96.75 89 PRO B N 1
ATOM 1608 C CA . PRO B 1 89 ? 9.375 19.719 12.656 1 96.75 89 PRO B CA 1
ATOM 1609 C C . PRO B 1 89 ? 8.312 20.359 13.539 1 96.75 89 PRO B C 1
ATOM 1611 O O . PRO B 1 89 ? 8.602 20.734 14.68 1 96.75 89 PRO B O 1
ATOM 1614 N N . CYS B 1 90 ? 7.094 20.453 13.031 1 97.94 90 CYS B N 1
ATOM 1615 C CA . CYS B 1 90 ? 6.027 21.047 13.836 1 97.94 90 CYS B CA 1
ATOM 1616 C C . CYS B 1 90 ? 5.668 20.156 15.016 1 97.94 90 CYS B C 1
ATOM 1618 O O . CYS B 1 90 ? 5.395 20.641 16.109 1 97.94 90 CYS B O 1
ATOM 1620 N N . ALA B 1 91 ? 5.688 18.859 14.805 1 97.75 91 ALA B N 1
ATOM 1621 C CA . ALA B 1 91 ? 5.414 17.938 15.898 1 97.75 91 ALA B CA 1
ATOM 1622 C C . ALA B 1 91 ? 6.441 18.078 17.016 1 97.75 91 ALA B C 1
ATOM 1624 O O . ALA B 1 91 ? 6.098 18 18.203 1 97.75 91 ALA B O 1
ATOM 1625 N N . GLN B 1 92 ? 7.621 18.234 16.594 1 96.06 92 GLN B N 1
ATOM 1626 C CA . GLN B 1 92 ? 8.68 18.422 17.594 1 96.06 92 GLN B CA 1
ATOM 1627 C C . GLN B 1 92 ? 8.43 19.672 18.438 1 96.06 92 GLN B C 1
ATOM 1629 O O . GLN B 1 92 ? 8.617 19.656 19.656 1 96.06 92 GLN B O 1
ATOM 1634 N N . THR B 1 93 ? 7.98 20.688 17.797 1 96.5 93 THR B N 1
ATOM 1635 C CA . THR B 1 93 ? 7.715 21.953 18.469 1 96.5 93 THR B CA 1
ATOM 1636 C C . THR B 1 93 ? 6.523 21.828 19.422 1 96.5 93 THR B C 1
ATOM 1638 O O . THR B 1 93 ? 6.465 22.5 20.453 1 96.5 93 THR B O 1
ATOM 1641 N N . CYS B 1 94 ? 5.594 20.859 19.047 1 95.5 94 CYS B N 1
ATOM 1642 C CA . CYS B 1 94 ? 4.371 20.688 19.828 1 95.5 94 CYS B CA 1
ATOM 1643 C C . CYS B 1 94 ? 4.461 19.453 20.719 1 95.5 94 CYS B C 1
ATOM 1645 O O . CYS B 1 94 ? 3.439 18.953 21.188 1 95.5 94 CYS B O 1
ATOM 1647 N N . LEU B 1 95 ? 5.527 18.984 20.953 1 95.25 95 LEU B N 1
ATOM 1648 C CA . LEU B 1 95 ? 5.762 17.688 21.562 1 95.25 95 LEU B CA 1
ATOM 1649 C C . LEU B 1 95 ? 4.988 17.547 22.875 1 95.25 95 LEU B C 1
ATOM 1651 O O . LEU B 1 95 ? 4.395 16.5 23.141 1 95.25 95 LEU B O 1
ATOM 1655 N N . ASN B 1 96 ? 4.93 18.547 23.641 1 95.12 96 ASN B N 1
ATOM 1656 C CA . ASN B 1 96 ? 4.344 18.516 24.969 1 95.12 96 ASN B CA 1
ATOM 1657 C C . ASN B 1 96 ? 2.822 18.406 24.906 1 95.12 96 ASN B C 1
ATOM 1659 O O . ASN B 1 96 ? 2.176 18.109 25.922 1 95.12 96 ASN B O 1
ATOM 1663 N N . LYS B 1 97 ? 2.254 18.641 23.797 1 94.69 97 LYS B N 1
ATOM 1664 C CA . LYS B 1 97 ? 0.806 18.594 23.609 1 94.69 97 LYS B CA 1
ATOM 1665 C C . LYS B 1 97 ? 0.348 17.172 23.297 1 94.69 97 LYS B C 1
ATOM 1667 O O . LYS B 1 97 ? -0.85 16.875 23.312 1 94.69 97 LYS B O 1
ATOM 1672 N N . PHE B 1 98 ? 1.266 16.234 23.125 1 97 98 PHE B N 1
ATOM 1673 C CA . PHE B 1 98 ? 0.937 14.875 22.703 1 97 98 PHE B CA 1
ATOM 1674 C C . PHE B 1 98 ? 0.993 13.914 23.891 1 97 98 PHE B C 1
ATOM 1676 O O . PHE B 1 98 ? 1.798 14.094 24.812 1 97 98 PHE B O 1
ATOM 1683 N N . PRO B 1 99 ? 0.12 12.883 23.781 1 97 99 PRO B N 1
ATOM 1684 C CA . PRO B 1 99 ? 0.292 11.789 24.75 1 97 99 PRO B CA 1
ATOM 1685 C C . PRO B 1 99 ? 1.677 11.156 24.672 1 97 99 PRO B C 1
ATOM 1687 O O . PRO B 1 99 ? 2.354 11.258 23.641 1 97 99 PRO B O 1
ATOM 1690 N N . SER B 1 100 ? 2.031 10.477 25.656 1 96.81 100 SER B N 1
ATOM 1691 C CA . SER B 1 100 ? 3.377 9.93 25.797 1 96.81 100 SER B CA 1
ATOM 1692 C C . SER B 1 100 ? 3.717 8.992 24.656 1 96.81 100 SER B C 1
ATOM 1694 O O . SER B 1 100 ? 4.852 8.984 24.156 1 96.81 100 SER B O 1
ATOM 1696 N N . ALA B 1 101 ? 2.795 8.203 24.266 1 95.69 101 ALA B N 1
ATOM 1697 C CA . ALA B 1 101 ? 3.025 7.242 23.188 1 95.69 101 ALA B CA 1
ATOM 1698 C C . ALA B 1 101 ? 3.383 7.945 21.891 1 95.69 101 ALA B C 1
ATOM 1700 O O . ALA B 1 101 ? 4.254 7.488 21.141 1 95.69 101 ALA B O 1
ATOM 1701 N N . VAL B 1 102 ? 2.701 9.062 21.625 1 94.88 102 VAL B N 1
ATOM 1702 C CA . VAL B 1 102 ? 2.957 9.836 20.422 1 94.88 102 VAL B CA 1
ATOM 1703 C C . VAL B 1 102 ? 4.297 10.562 20.547 1 94.88 102 VAL B C 1
ATOM 1705 O O . VAL B 1 102 ? 5.051 10.656 19.562 1 94.88 102 VAL B O 1
ATOM 1708 N N . GLN B 1 103 ? 4.574 11.047 21.688 1 95.75 103 GLN B N 1
ATOM 1709 C CA . GLN B 1 103 ? 5.875 11.672 21.906 1 95.75 103 GLN B CA 1
ATOM 1710 C C . GLN B 1 103 ? 7.012 10.711 21.578 1 95.75 103 GLN B C 1
ATOM 1712 O O . GLN B 1 103 ? 7.992 11.102 20.938 1 95.75 103 GLN B O 1
ATOM 1717 N N . ALA B 1 104 ? 6.875 9.547 22.031 1 94.69 104 ALA B N 1
ATOM 1718 C CA . ALA B 1 104 ? 7.906 8.539 21.797 1 94.69 104 ALA B CA 1
ATOM 1719 C C . ALA B 1 104 ? 8.094 8.273 20.312 1 94.69 104 ALA B C 1
ATOM 1721 O O . ALA B 1 104 ? 9.219 8.117 19.828 1 94.69 104 ALA B O 1
ATOM 1722 N N . ARG B 1 105 ? 7.047 8.25 19.594 1 92.25 105 ARG B N 1
ATOM 1723 C CA . ARG B 1 105 ? 7.102 8.031 18.156 1 92.25 105 ARG B CA 1
ATOM 1724 C C . ARG B 1 105 ? 7.824 9.172 17.453 1 92.25 105 ARG B C 1
ATOM 1726 O O . ARG B 1 105 ? 8.656 8.945 16.578 1 92.25 105 ARG B O 1
ATOM 1733 N N . VAL B 1 106 ? 7.477 10.375 17.859 1 94.38 106 VAL B N 1
ATOM 1734 C CA . VAL B 1 106 ? 8.102 11.547 17.266 1 94.38 106 VAL B CA 1
ATOM 1735 C C . VAL B 1 106 ? 9.609 11.508 17.516 1 94.38 106 VAL B C 1
ATOM 1737 O O . VAL B 1 106 ? 10.406 11.719 16.594 1 94.38 106 VAL B O 1
ATOM 1740 N N . ARG B 1 107 ? 10.016 11.195 18.734 1 92 107 ARG B N 1
ATOM 1741 C CA . ARG B 1 107 ? 11.43 11.172 19.094 1 92 107 ARG B CA 1
ATOM 1742 C C . ARG B 1 107 ? 12.172 10.094 18.312 1 92 107 ARG B C 1
ATOM 1744 O O . ARG B 1 107 ? 13.32 10.305 17.906 1 92 107 ARG B O 1
ATOM 1751 N N . LYS B 1 108 ? 11.555 8.953 18.125 1 91.19 108 LYS B N 1
ATOM 1752 C CA . LYS B 1 108 ? 12.156 7.84 17.406 1 91.19 108 LYS B CA 1
ATOM 1753 C C . LYS B 1 108 ? 12.461 8.234 15.961 1 91.19 108 LYS B C 1
ATOM 1755 O O . LYS B 1 108 ? 13.508 7.863 15.422 1 91.19 108 LYS B O 1
ATOM 1760 N N . HIS B 1 109 ? 11.68 9.062 15.375 1 88.69 109 HIS B N 1
ATOM 1761 C CA . HIS B 1 109 ? 11.836 9.391 13.961 1 88.69 109 HIS B CA 1
ATOM 1762 C C . HIS B 1 109 ? 12.734 10.609 13.766 1 88.69 109 HIS B C 1
ATOM 1764 O O . HIS B 1 109 ? 13.297 10.812 12.688 1 88.69 109 HIS B O 1
ATOM 1770 N N . LEU B 1 110 ? 12.844 11.312 14.836 1 84.31 110 LEU B N 1
ATOM 1771 C CA . LEU B 1 110 ? 13.789 12.422 14.766 1 84.31 110 LEU B CA 1
ATOM 1772 C C . LEU B 1 110 ? 15.227 11.93 14.867 1 84.31 110 LEU B C 1
ATOM 1774 O O . LEU B 1 110 ? 16.141 12.562 14.352 1 84.31 110 LEU B O 1
ATOM 1778 N N . GLU B 1 111 ? 15.375 10.75 15.422 1 77.5 111 GLU B N 1
ATOM 1779 C CA . GLU B 1 111 ? 16.703 10.156 15.578 1 77.5 111 GLU B CA 1
ATOM 1780 C C . GLU B 1 111 ? 17.125 9.422 14.305 1 77.5 111 GLU B C 1
ATOM 1782 O O . GLU B 1 111 ? 18.328 9.227 14.062 1 77.5 111 GLU B O 1
ATOM 1787 N N . GLN B 1 112 ? 16.25 8.859 13.594 1 66.25 112 GLN B N 1
ATOM 1788 C CA . GLN B 1 112 ? 16.562 8.078 12.406 1 66.25 112 GLN B CA 1
ATOM 1789 C C . GLN B 1 112 ? 17.047 8.984 11.273 1 66.25 112 GLN B C 1
ATOM 1791 O O . GLN B 1 112 ? 17.672 8.508 10.32 1 66.25 112 GLN B O 1
ATOM 1796 N N . LYS B 1 113 ? 16.984 10.281 11.359 1 56.84 113 LYS B N 1
ATOM 1797 C CA . LYS B 1 113 ? 17.531 11.148 10.328 1 56.84 113 LYS B CA 1
ATOM 1798 C C . LYS B 1 113 ? 18.984 11.523 10.633 1 56.84 113 LYS B C 1
ATOM 1800 O O . LYS B 1 113 ? 19.375 11.617 11.797 1 56.84 113 LYS B O 1
#

pLDDT: mean 88.95, std 15.5, range [27.83, 98.75]

Sequence (226 aa):
MEPSTPSDDSGGTFTCYRCGLSEHYDFKGKKTPYSRWIELNEDGYIMQDPFSTNRNDFLLLGSDCSVCEKTICQSPNCSVYYMKRFCLPCAQTCLNKFPSAVQARVRKHLEQKMEPSTPSDDSGGTFTCYRCGLSEHYDFKGKKTPYSRWIELNEDGYIMQDPFSTNRNDFLLLGSDCSVCEKTICQSPNCSVYYMKRFCLPCAQTCLNKFPSAVQARVRKHLEQK

Organism: NCBI:txid2509291

Nearest PDB structures (foldseek):
  6jde-assembly1_B  TM=2.882E-01  e=5.697E-01  Escherichia coli K-12
  7r7j-assembly1_A  TM=1.979E-01  e=1.728E-01  Escherichia coli K-12
  7r7j-assembly2_B  TM=1.876E-01  e=1.959E-01  Escherichia coli K-12
  6jde-assembly2_A  TM=2.676E-01  e=2.130E+00  Escherichia coli K-12
  6jde-assembly1_B  TM=2.935E-01  e=3.596E-01  Escherichia coli K-12

Foldseek 3Di:
DPPPDLPPCDWDWAAAPPPGDIDIFRDWAQDDPLDPVGGALATFGKHQDPPDPRRSDIDTQFAAAPPPRGTHGPDLLFWADDSHIHGLVVCVVVLVVDDPVRSVSSVVNVVVD/DPPPDQAPCPWDWAAAPPPGDIDIFRDWAQDDPLDPVGGALATFGKHQDPPDPRRSDIDTQFFAAPPPRGTHGPDLLFWADDSHIHGLVVCVVVLVVDDPVRNVSSVVNVVVD

Secondary structure (DSSP, 8-state):
---------S-EEEE-TTT--EEEESEEEEEETTEEEEEEEEEEEEEE-TT-S-TT-EEEEEEE-TTT--EEES-TTTEEEESEEEEHHHHHHTGGGS-HHHHHHHHHHHH--/---------S-EEEE-TTT--EEEESEEEEEETTEEEEEEEEEEEEEE-TT-S-TT-EEEEEEE-TTT--EEES-TTTEEEESEEEEHHHHHHTGGGS-HHHHHHHHHHHH--

Radius of gyration: 21.21 Å; Cα contacts (8 Å, |Δi|>4): 418; chains: 2; bounding box: 41×61×50 Å

InterPro domains:
  IPR018785 Cysteine-rich DPF motif domain [PF10170] (14-106)
  IPR018785 Cysteine-rich DPF motif domain [PR01995] (12-24)
  IPR018785 Cysteine-rich DPF motif domain [PR01995] (35-53)
  IPR018785 Cysteine-rich DPF motif domain [PR01995] (58-79)
  IPR018785 Cysteine-rich DPF motif domain [PR01995] (81-102)
  IPR042426 Cysteine-rich DPF motif domain-containing protein 1 [PTHR31849] (10-110)